Protein AF-A0A929F0G7-F1 (afdb_monomer)

Structure (mmCIF, N/CA/C/O backbone):
data_AF-A0A929F0G7-F1
#
_entry.id   AF-A0A929F0G7-F1
#
loop_
_atom_site.group_PDB
_atom_site.id
_atom_site.type_symbol
_atom_site.label_atom_id
_atom_site.label_alt_id
_atom_site.label_comp_id
_atom_site.label_asym_id
_atom_site.label_entity_id
_atom_site.label_seq_id
_atom_site.pdbx_PDB_ins_code
_atom_site.Cartn_x
_atom_site.Cartn_y
_atom_site.Cartn_z
_atom_site.occupancy
_atom_site.B_iso_or_equiv
_atom_site.auth_seq_id
_atom_site.auth_comp_id
_atom_site.auth_asym_id
_atom_site.auth_atom_id
_atom_site.pdbx_PDB_model_num
ATOM 1 N N . VAL A 1 1 ? 5.358 4.169 -6.184 1.00 77.69 1 VAL A N 1
ATOM 2 C CA . VAL A 1 1 ? 4.530 3.726 -5.031 1.00 77.69 1 VAL A CA 1
ATOM 3 C C . VAL A 1 1 ? 3.609 4.799 -4.452 1.00 77.69 1 VAL A C 1
ATOM 5 O O . VAL A 1 1 ? 2.530 4.440 -4.004 1.00 77.69 1 VAL A O 1
ATOM 8 N N . GLN A 1 2 ? 3.968 6.091 -4.484 1.00 86.69 2 GLN A N 1
ATOM 9 C CA . GLN A 1 2 ? 3.120 7.153 -3.914 1.00 86.69 2 GLN A CA 1
ATOM 10 C C . GLN A 1 2 ? 1.780 7.341 -4.638 1.00 86.69 2 GLN A C 1
ATOM 12 O O . GLN A 1 2 ? 0.796 7.659 -3.987 1.00 86.69 2 GLN A O 1
ATOM 17 N N . PHE A 1 3 ? 1.707 7.091 -5.951 1.00 85.62 3 PHE A N 1
ATOM 18 C CA . PHE A 1 3 ? 0.455 7.240 -6.701 1.00 85.62 3 PHE A CA 1
ATOM 19 C C . PHE A 1 3 ? -0.669 6.313 -6.185 1.00 85.62 3 PHE A C 1
ATOM 21 O O . PHE A 1 3 ? -1.675 6.844 -5.718 1.00 85.62 3 PHE A O 1
ATOM 28 N N . PRO A 1 4 ? -0.518 4.968 -6.131 1.00 81.56 4 PRO A N 1
ATOM 29 C CA . PRO A 1 4 ? -1.566 4.118 -5.555 1.00 81.56 4 PRO A CA 1
ATOM 30 C C . PRO A 1 4 ? -1.832 4.401 -4.073 1.00 81.56 4 PRO A C 1
ATOM 32 O O . PRO A 1 4 ? -2.975 4.351 -3.624 1.00 81.56 4 PRO A O 1
ATOM 35 N N . LEU A 1 5 ? -0.781 4.717 -3.311 1.00 86.56 5 LEU A N 1
ATOM 36 C CA . LEU A 1 5 ? -0.902 5.022 -1.889 1.00 86.56 5 LEU A CA 1
ATOM 37 C C . LEU A 1 5 ? -1.760 6.274 -1.649 1.00 86.56 5 LEU A C 1
ATOM 39 O O . LEU A 1 5 ? -2.689 6.243 -0.847 1.00 86.56 5 LEU A O 1
ATOM 43 N N . GLY A 1 6 ? -1.451 7.367 -2.345 1.00 84.38 6 GLY A N 1
ATOM 44 C CA . GLY A 1 6 ? -2.129 8.647 -2.186 1.00 84.38 6 GLY A CA 1
ATOM 45 C C . GLY A 1 6 ? -3.560 8.618 -2.704 1.00 84.38 6 GLY A C 1
ATOM 46 O O . GLY A 1 6 ? -4.465 9.074 -2.013 1.00 84.38 6 GLY A O 1
ATOM 47 N N . VAL A 1 7 ? -3.775 8.028 -3.882 1.00 85.44 7 VAL A N 1
ATOM 48 C CA . VAL A 1 7 ? -5.101 7.997 -4.513 1.00 85.44 7 VAL A CA 1
ATOM 49 C C . VAL A 1 7 ? -6.077 7.111 -3.741 1.00 85.44 7 VAL A C 1
ATOM 51 O O . VAL A 1 7 ? -7.242 7.474 -3.618 1.00 85.44 7 VAL A O 1
ATOM 54 N N . PHE A 1 8 ? -5.627 5.973 -3.201 1.00 83.62 8 PHE A N 1
ATOM 55 C CA . PHE A 1 8 ? -6.537 4.990 -2.606 1.00 83.62 8 PHE A CA 1
ATOM 56 C C . PHE A 1 8 ? -6.387 4.856 -1.094 1.00 83.62 8 PHE A C 1
ATOM 58 O O . PHE A 1 8 ? -7.366 5.016 -0.373 1.00 83.62 8 PHE A O 1
ATOM 65 N N . ALA A 1 9 ? -5.182 4.586 -0.587 1.00 86.94 9 ALA A N 1
ATOM 66 C CA . ALA A 1 9 ? -5.012 4.309 0.840 1.00 86.94 9 ALA A CA 1
ATOM 67 C C . ALA A 1 9 ? -5.265 5.552 1.704 1.00 86.94 9 ALA A C 1
ATOM 69 O O . ALA A 1 9 ? -5.959 5.469 2.717 1.00 86.94 9 ALA A O 1
ATOM 70 N N . ILE A 1 10 ? -4.746 6.715 1.293 1.00 89.69 10 ILE A N 1
ATOM 71 C CA . ILE A 1 10 ? -5.001 7.974 2.006 1.00 89.69 10 ILE A CA 1
ATOM 72 C C . ILE A 1 10 ? -6.478 8.364 1.880 1.00 89.69 10 ILE A C 1
ATOM 74 O O . ILE A 1 10 ? -7.089 8.680 2.894 1.00 89.69 10 ILE A O 1
ATOM 78 N N . ALA A 1 11 ? -7.069 8.270 0.685 1.00 89.19 11 ALA A N 1
ATOM 79 C CA . ALA A 1 11 ? -8.475 8.615 0.461 1.00 89.19 11 ALA A CA 1
ATOM 80 C C . ALA A 1 11 ? -9.450 7.758 1.287 1.00 89.19 11 ALA A C 1
ATOM 82 O O . ALA A 1 11 ? -10.371 8.291 1.901 1.00 89.19 11 ALA A O 1
ATOM 83 N N . ILE A 1 12 ? -9.241 6.438 1.354 1.00 90.69 12 ILE A N 1
ATOM 84 C CA . ILE A 1 12 ? -1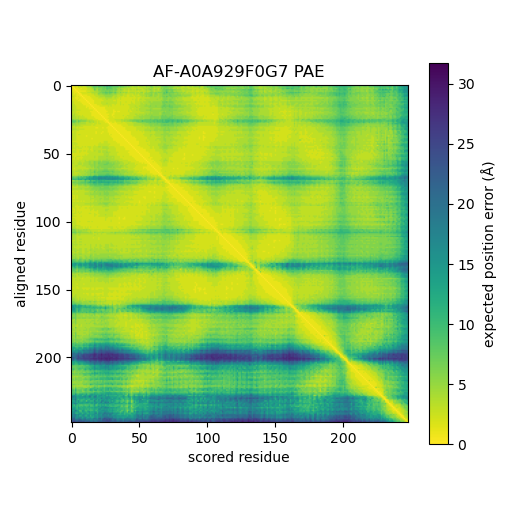0.064 5.551 2.192 1.00 90.69 12 ILE A CA 1
ATOM 85 C C . ILE A 1 12 ? -9.869 5.901 3.670 1.00 90.69 12 ILE A C 1
ATOM 87 O O . ILE A 1 12 ? -10.837 6.039 4.413 1.00 90.69 12 ILE A O 1
ATOM 91 N N . SER A 1 13 ? -8.620 6.089 4.097 1.00 89.81 13 SER A N 1
ATOM 92 C CA . SER A 1 13 ? -8.288 6.418 5.482 1.00 89.81 13 SER A CA 1
ATOM 93 C C . SER A 1 13 ? -8.923 7.728 5.960 1.00 89.81 13 SER A C 1
ATOM 95 O O . SER A 1 13 ? -9.316 7.810 7.124 1.00 89.81 13 SER A O 1
ATOM 97 N N . THR A 1 14 ? -8.998 8.750 5.104 1.00 90.62 14 THR A N 1
ATOM 98 C CA . THR A 1 14 ? -9.627 10.037 5.435 1.00 90.62 14 THR A CA 1
ATOM 99 C C . THR A 1 14 ? -11.148 9.967 5.350 1.00 90.62 14 THR A C 1
ATOM 101 O O . THR A 1 14 ? -11.816 10.543 6.202 1.00 90.62 14 THR A O 1
ATOM 104 N N . ALA A 1 15 ? -11.705 9.225 4.388 1.00 91.44 15 ALA A N 1
ATOM 105 C CA . ALA A 1 15 ? -13.151 9.052 4.244 1.00 91.44 15 ALA A CA 1
ATOM 106 C C . ALA A 1 15 ? -13.784 8.273 5.408 1.00 91.44 15 ALA A C 1
ATOM 108 O O . ALA A 1 15 ? -14.932 8.518 5.763 1.00 91.44 15 ALA A O 1
ATOM 109 N N . VAL A 1 16 ? -13.039 7.340 6.005 1.00 92.81 16 VAL A N 1
ATOM 110 C CA . VAL A 1 16 ? -13.529 6.475 7.088 1.00 92.81 16 VAL A CA 1
ATOM 111 C C . VAL A 1 16 ? -13.346 7.109 8.478 1.00 92.81 16 VAL A C 1
ATOM 113 O O . VAL A 1 16 ? -14.027 6.720 9.427 1.00 92.81 16 VAL A O 1
ATOM 116 N N . LEU A 1 17 ? -12.481 8.122 8.609 1.00 92.38 17 LEU A N 1
ATOM 117 C CA . LEU A 1 17 ? -12.188 8.776 9.889 1.00 92.38 17 LEU A CA 1
ATOM 118 C C . LEU A 1 17 ? -13.441 9.340 10.598 1.00 92.38 17 LEU A C 1
ATOM 120 O O . LEU A 1 17 ? -13.585 9.072 11.789 1.00 92.38 17 LEU A O 1
ATOM 124 N N . PRO A 1 18 ? -14.371 10.063 9.934 1.00 93.56 18 PRO A N 1
ATOM 125 C CA . PRO A 1 18 ? -15.565 10.585 10.603 1.00 93.56 18 PRO A CA 1
ATOM 126 C C . PRO A 1 18 ? -16.459 9.479 11.178 1.00 93.56 18 PRO A C 1
ATOM 128 O O . PRO A 1 18 ? -16.943 9.608 12.301 1.00 93.56 18 PRO A O 1
ATOM 131 N N . SER A 1 19 ? -16.640 8.381 10.436 1.00 93.31 19 SER A N 1
ATOM 132 C CA . SER A 1 19 ? -17.418 7.221 10.885 1.00 93.31 19 SER A CA 1
ATOM 133 C C . SER A 1 19 ? -16.772 6.551 12.094 1.00 93.31 19 SER A C 1
ATOM 135 O O . SER A 1 19 ? -17.442 6.352 13.102 1.00 93.31 19 SER A O 1
ATOM 137 N N . LEU A 1 20 ? -15.459 6.294 12.039 1.00 93.69 20 LEU A N 1
ATOM 138 C CA . LEU A 1 20 ? -14.730 5.701 13.162 1.00 93.69 20 LEU A CA 1
ATOM 139 C C . LEU A 1 20 ? -14.765 6.588 14.410 1.00 93.69 20 LEU A C 1
ATOM 141 O O . LEU A 1 20 ? -14.902 6.071 15.514 1.00 93.69 20 LEU A O 1
ATOM 145 N N . SER A 1 21 ? -14.640 7.909 14.257 1.00 93.94 21 SER A N 1
ATOM 146 C CA . SER A 1 21 ? -14.686 8.850 15.385 1.00 93.94 21 SER A CA 1
ATOM 147 C C . SER A 1 21 ? -16.066 8.894 16.028 1.00 93.94 21 SER A C 1
ATOM 149 O O . SER A 1 21 ? -16.170 8.935 17.251 1.00 93.94 21 SER A O 1
ATOM 151 N N . ARG A 1 22 ? -17.129 8.848 15.217 1.00 94.88 22 ARG A N 1
ATOM 152 C CA . ARG A 1 22 ? -18.503 8.780 15.715 1.00 94.88 22 ARG A CA 1
ATOM 153 C C . ARG A 1 22 ? -18.761 7.477 16.471 1.00 94.88 22 ARG A C 1
ATOM 155 O O . ARG A 1 22 ? -19.222 7.523 17.602 1.00 94.88 22 ARG A O 1
ATOM 162 N N . GLU A 1 23 ? -18.419 6.337 15.876 1.00 93.88 23 GLU A N 1
ATOM 163 C CA . GLU A 1 23 ? -18.602 5.014 16.490 1.00 93.88 23 GLU A CA 1
ATOM 164 C C . GLU A 1 23 ? -17.768 4.865 17.774 1.00 93.88 23 GLU A C 1
ATOM 166 O O . GLU A 1 23 ? -18.236 4.296 18.759 1.00 93.88 23 GLU A O 1
ATOM 171 N N . ALA A 1 24 ? -16.558 5.437 17.801 1.00 93.00 24 ALA A N 1
ATOM 172 C CA . ALA A 1 24 ? -15.727 5.506 19.001 1.00 93.00 24 ALA A CA 1
ATOM 173 C C . ALA A 1 24 ? -16.370 6.356 20.107 1.00 93.00 24 ALA A C 1
ATOM 175 O O . ALA A 1 24 ? -16.352 5.949 21.267 1.00 93.00 24 ALA A O 1
ATOM 176 N N . ALA A 1 25 ? -16.934 7.518 19.760 1.00 93.62 25 ALA A N 1
ATOM 177 C CA . ALA A 1 25 ? -17.595 8.412 20.711 1.00 93.62 25 ALA A CA 1
ATOM 178 C C . ALA A 1 25 ? -18.907 7.826 21.262 1.00 93.62 25 ALA A C 1
ATOM 180 O O . ALA A 1 25 ? -19.226 8.036 22.428 1.00 93.62 25 ALA A O 1
ATOM 181 N N . GLU A 1 26 ? -19.639 7.065 20.445 1.00 94.75 26 GLU A N 1
ATOM 182 C CA . GLU A 1 26 ? -20.849 6.332 20.845 1.00 94.75 26 GLU A CA 1
ATOM 183 C C . GLU A 1 26 ? -20.531 5.074 21.685 1.00 94.75 26 GLU A C 1
ATOM 185 O O . GLU A 1 26 ? -21.436 4.469 22.255 1.00 94.75 26 GLU A O 1
ATOM 190 N N . GLY A 1 27 ? -19.258 4.666 21.779 1.00 90.12 27 GLY A N 1
ATOM 191 C CA . GLY A 1 27 ? -18.843 3.450 22.485 1.00 90.12 27 GLY A CA 1
ATOM 192 C C . GLY A 1 27 ? -19.201 2.147 21.757 1.00 90.12 27 GLY A C 1
ATOM 193 O O . GLY A 1 27 ? -19.047 1.064 22.325 1.00 90.12 27 GLY A O 1
ATOM 194 N N . ASP A 1 28 ? -19.639 2.218 20.495 1.00 93.06 28 ASP A N 1
ATOM 195 C CA . ASP A 1 28 ? -20.015 1.056 19.686 1.00 93.06 28 ASP A CA 1
ATOM 196 C C . ASP A 1 28 ? -18.771 0.391 19.077 1.00 93.06 28 ASP A C 1
ATOM 198 O O . ASP A 1 28 ? -18.431 0.519 17.897 1.00 93.06 28 ASP A O 1
ATOM 202 N N . ILE A 1 29 ? -18.066 -0.354 19.928 1.00 90.19 29 ILE A N 1
ATOM 203 C CA . ILE A 1 29 ? -16.857 -1.095 19.560 1.00 90.19 29 ILE A CA 1
ATOM 204 C C . ILE A 1 29 ? -17.136 -2.139 18.468 1.00 90.19 29 ILE A C 1
ATOM 206 O O . ILE A 1 29 ? -16.234 -2.477 17.696 1.00 90.19 29 ILE A O 1
ATOM 210 N N . TYR A 1 30 ? -18.362 -2.661 18.380 1.00 90.31 30 TYR A N 1
ATOM 211 C CA . TYR A 1 30 ? -18.725 -3.640 17.362 1.00 90.31 30 TYR A CA 1
ATOM 212 C C . TYR A 1 30 ? -18.753 -3.001 15.971 1.00 90.31 30 TYR A C 1
ATOM 214 O O . TYR A 1 30 ? -18.055 -3.480 15.072 1.00 90.31 30 TYR A O 1
ATOM 222 N N . ARG A 1 31 ? -19.474 -1.883 15.806 1.00 91.06 31 ARG A N 1
ATOM 223 C CA . ARG A 1 31 ? -19.485 -1.132 14.541 1.00 91.06 31 ARG A CA 1
ATOM 224 C C . ARG A 1 31 ? -18.104 -0.605 14.181 1.00 91.06 31 ARG A C 1
ATOM 226 O O . ARG A 1 31 ? -17.672 -0.815 13.050 1.00 91.06 31 ARG A O 1
ATOM 233 N N . LEU A 1 32 ? -17.355 -0.088 15.157 1.00 92.38 32 LEU A N 1
ATOM 234 C CA . LEU A 1 32 ? -15.982 0.375 14.943 1.00 92.38 32 LEU A CA 1
ATOM 235 C C . LEU A 1 32 ? -15.092 -0.716 14.333 1.00 92.38 32 LEU A C 1
ATOM 237 O O . LEU A 1 32 ? -14.352 -0.469 13.375 1.00 92.38 32 LEU A O 1
ATOM 241 N N . LYS A 1 33 ? -15.181 -1.952 14.845 1.00 91.31 33 LYS A N 1
ATOM 242 C CA . LYS A 1 33 ? -14.446 -3.100 14.290 1.00 91.31 33 LYS A CA 1
ATOM 243 C C . LYS A 1 33 ? -14.884 -3.428 12.864 1.00 91.31 33 LYS A C 1
ATOM 245 O O . LYS A 1 33 ? -14.020 -3.723 12.037 1.00 91.31 33 LYS A O 1
ATOM 250 N N . GLN A 1 34 ? -16.181 -3.378 12.567 1.00 90.94 34 GLN A N 1
ATOM 251 C CA . GLN A 1 34 ? -16.708 -3.645 11.225 1.00 90.94 34 GLN A CA 1
ATOM 252 C C . GLN A 1 34 ? -16.272 -2.584 10.214 1.00 90.94 34 GLN A C 1
ATOM 254 O O . GLN A 1 34 ? -15.781 -2.931 9.138 1.00 90.94 34 GLN A O 1
ATOM 259 N N . THR A 1 35 ? -16.384 -1.307 10.574 1.00 92.12 35 THR A N 1
ATOM 260 C CA . THR A 1 35 ? -15.966 -0.167 9.752 1.00 92.12 35 THR A CA 1
ATOM 261 C C . THR A 1 35 ? -14.467 -0.229 9.461 1.00 92.12 35 THR A C 1
ATOM 263 O O . THR A 1 35 ? -14.051 -0.124 8.303 1.00 92.12 35 THR A O 1
ATOM 266 N N . LEU A 1 36 ? -13.646 -0.513 10.477 1.00 92.88 36 LEU A N 1
ATOM 267 C CA . LEU A 1 36 ? -12.205 -0.707 10.312 1.00 92.88 36 LEU A CA 1
ATOM 268 C C . LEU A 1 36 ? -11.877 -1.906 9.409 1.00 92.88 36 LEU A C 1
ATOM 270 O O . LEU A 1 36 ? -11.054 -1.802 8.499 1.00 92.88 36 LEU A O 1
ATOM 274 N N . SER A 1 37 ? -12.529 -3.046 9.648 1.00 91.62 37 SER A N 1
ATOM 275 C CA . SER A 1 37 ? -12.380 -4.270 8.855 1.00 91.62 37 SER A CA 1
ATOM 276 C C . SER A 1 37 ? -12.729 -4.009 7.386 1.00 91.62 37 SER A C 1
ATOM 278 O O . SER A 1 37 ? -11.957 -4.359 6.496 1.00 91.62 37 SER A O 1
ATOM 280 N N . HIS A 1 38 ? -13.834 -3.311 7.114 1.00 90.44 38 HIS A N 1
ATOM 281 C CA . HIS A 1 38 ? -14.247 -2.930 5.765 1.00 90.44 38 HIS A CA 1
ATOM 282 C C . HIS A 1 38 ? -13.236 -1.995 5.085 1.00 90.44 38 HIS A C 1
ATOM 284 O O . HIS A 1 38 ? -12.839 -2.245 3.945 1.00 90.44 38 HIS A O 1
ATOM 290 N N . ALA A 1 39 ? -12.749 -0.971 5.792 1.00 91.88 39 ALA A N 1
ATOM 291 C CA . ALA A 1 39 ? -11.733 -0.056 5.275 1.00 91.88 39 ALA A CA 1
ATOM 292 C C . ALA A 1 39 ? -10.424 -0.776 4.918 1.00 91.88 39 ALA A C 1
ATOM 294 O O . ALA A 1 39 ? -9.844 -0.529 3.856 1.00 91.88 39 ALA A O 1
ATOM 295 N N . LEU A 1 40 ? -9.977 -1.706 5.770 1.00 91.81 40 LEU A N 1
ATOM 296 C CA . LEU A 1 40 ? -8.789 -2.523 5.517 1.00 91.81 40 LEU A CA 1
ATOM 297 C C . LEU A 1 40 ? -8.973 -3.423 4.299 1.00 91.81 40 LEU A C 1
ATOM 299 O O . LEU A 1 40 ? -8.083 -3.478 3.452 1.00 91.81 40 LEU A O 1
ATOM 303 N N . ARG A 1 41 ? -10.123 -4.093 4.174 1.00 90.69 41 ARG A N 1
ATOM 304 C CA . ARG A 1 41 ? -10.407 -4.964 3.027 1.00 90.69 41 ARG A CA 1
ATOM 305 C C . ARG A 1 41 ? -10.416 -4.187 1.719 1.00 90.69 41 ARG A C 1
ATOM 307 O O . ARG A 1 41 ? -9.719 -4.593 0.798 1.00 90.69 41 ARG A O 1
ATOM 314 N N . LEU A 1 42 ? -11.099 -3.042 1.657 1.00 89.50 42 LEU A N 1
ATOM 315 C CA . LEU A 1 42 ? -11.086 -2.175 0.473 1.00 89.50 42 LEU A CA 1
ATOM 316 C C . LEU A 1 42 ? -9.675 -1.682 0.133 1.00 89.50 42 LEU A C 1
ATOM 318 O O . LEU A 1 42 ? -9.254 -1.723 -1.022 1.00 89.50 42 LEU A O 1
ATOM 322 N N . THR A 1 43 ? -8.920 -1.257 1.147 1.00 91.06 43 THR A N 1
ATOM 323 C CA . THR A 1 43 ? -7.546 -0.779 0.959 1.00 91.06 43 THR A CA 1
ATOM 324 C C . THR A 1 43 ? -6.653 -1.884 0.396 1.00 91.06 43 THR A C 1
ATOM 326 O O . THR A 1 43 ? -5.928 -1.658 -0.572 1.00 91.06 43 THR A O 1
ATOM 329 N N . MET A 1 44 ? -6.716 -3.095 0.953 1.00 89.88 44 MET A N 1
ATOM 330 C CA . MET A 1 44 ? -5.927 -4.244 0.494 1.00 89.88 44 MET A CA 1
ATOM 331 C C . MET A 1 44 ? -6.367 -4.728 -0.889 1.00 89.88 44 MET A C 1
ATOM 333 O O . MET A 1 44 ? -5.520 -5.029 -1.728 1.00 89.88 44 MET A O 1
ATOM 337 N N . PHE A 1 45 ? -7.673 -4.723 -1.153 1.00 87.38 45 PHE A N 1
ATOM 338 C CA . PHE A 1 45 ? -8.251 -5.090 -2.442 1.00 87.38 45 PHE A CA 1
ATOM 339 C C . PHE A 1 45 ? -7.708 -4.222 -3.584 1.00 87.38 45 PHE A C 1
ATOM 341 O O . PHE A 1 45 ? -7.492 -4.710 -4.683 1.00 87.38 45 PHE A O 1
ATOM 348 N N . ILE A 1 46 ? -7.407 -2.947 -3.332 1.00 87.56 46 ILE A N 1
ATOM 349 C CA . ILE A 1 46 ? -6.841 -2.060 -4.359 1.00 87.56 46 ILE A CA 1
ATOM 350 C C . ILE A 1 46 ? -5.306 -2.083 -4.353 1.00 87.56 46 ILE A C 1
ATOM 352 O O . ILE A 1 46 ? -4.661 -2.047 -5.402 1.00 87.56 46 ILE A O 1
ATOM 356 N N . THR A 1 47 ? -4.687 -2.137 -3.175 1.00 89.62 47 THR A N 1
ATOM 357 C CA . THR A 1 47 ? -3.230 -1.973 -3.048 1.00 89.62 47 THR A CA 1
ATOM 358 C C . THR A 1 47 ? -2.442 -3.223 -3.418 1.00 89.62 47 THR A C 1
ATOM 360 O O . THR A 1 47 ? -1.371 -3.097 -4.007 1.00 89.62 47 THR A O 1
ATOM 363 N N . ILE A 1 48 ? -2.965 -4.422 -3.152 1.00 90.81 48 ILE A N 1
ATOM 364 C CA . ILE A 1 48 ? -2.310 -5.685 -3.519 1.00 90.81 48 ILE A CA 1
ATOM 365 C C . ILE A 1 48 ? -2.176 -5.848 -5.048 1.00 90.81 48 ILE A C 1
ATOM 367 O O . ILE A 1 48 ? -1.052 -6.080 -5.503 1.00 90.81 48 ILE A O 1
ATOM 371 N N . PRO A 1 49 ? -3.224 -5.675 -5.880 1.00 88.56 49 PRO A N 1
ATOM 372 C CA . PRO A 1 49 ? -3.052 -5.748 -7.332 1.00 88.56 49 PRO A CA 1
ATOM 373 C C . PRO A 1 49 ? -2.187 -4.605 -7.860 1.00 88.56 49 PRO A C 1
ATOM 375 O O . PRO A 1 49 ? -1.352 -4.832 -8.733 1.00 88.56 49 PRO A O 1
ATOM 378 N N . ALA A 1 50 ? -2.297 -3.395 -7.298 1.00 89.69 50 ALA A N 1
ATOM 379 C CA . ALA A 1 50 ? -1.421 -2.287 -7.672 1.00 89.69 50 ALA A CA 1
ATOM 380 C C . ALA A 1 50 ? 0.058 -2.596 -7.381 1.00 89.69 50 ALA A C 1
ATOM 382 O O . ALA A 1 50 ? 0.920 -2.292 -8.203 1.00 89.69 50 ALA A O 1
ATOM 383 N N . MET A 1 51 ? 0.361 -3.237 -6.247 1.00 92.12 51 MET A N 1
ATOM 384 C CA . MET A 1 51 ? 1.699 -3.727 -5.917 1.00 92.12 51 MET A CA 1
ATOM 385 C C . MET A 1 51 ? 2.197 -4.719 -6.968 1.00 92.12 51 MET A C 1
ATOM 387 O O . MET A 1 51 ? 3.292 -4.536 -7.495 1.00 92.12 51 MET A O 1
ATOM 391 N N . VAL A 1 52 ? 1.406 -5.746 -7.296 1.00 90.88 52 VAL A N 1
ATOM 392 C CA . VAL A 1 52 ? 1.812 -6.759 -8.283 1.00 90.88 52 VAL A CA 1
ATOM 393 C C . VAL A 1 52 ? 2.009 -6.129 -9.662 1.00 90.88 52 VAL A C 1
ATOM 395 O O . VAL A 1 52 ? 3.032 -6.365 -10.299 1.00 90.88 52 VAL A O 1
ATOM 398 N N . GLY A 1 53 ? 1.093 -5.260 -10.094 1.00 88.50 53 GLY A N 1
ATOM 399 C CA . GLY A 1 53 ? 1.213 -4.524 -11.351 1.00 88.50 53 GLY A CA 1
ATOM 400 C C . GLY A 1 53 ? 2.479 -3.668 -11.408 1.00 88.50 53 GLY A C 1
ATOM 401 O O . GLY A 1 53 ? 3.201 -3.714 -12.400 1.00 88.50 53 GLY A O 1
ATOM 402 N N . LEU A 1 54 ? 2.807 -2.948 -10.328 1.00 90.19 54 LEU A N 1
ATOM 403 C CA . LEU A 1 54 ? 4.042 -2.163 -10.234 1.00 90.19 54 LEU A CA 1
ATOM 404 C C . LEU A 1 54 ? 5.302 -3.030 -10.263 1.00 90.19 54 LEU A C 1
ATOM 406 O O . LEU A 1 54 ? 6.297 -2.608 -10.844 1.00 90.19 54 LEU A O 1
ATOM 410 N N . ILE A 1 55 ? 5.277 -4.220 -9.657 1.00 91.31 55 ILE A N 1
ATOM 411 C CA . ILE A 1 55 ? 6.411 -5.154 -9.674 1.00 91.31 55 ILE A CA 1
ATOM 412 C C . ILE A 1 55 ? 6.622 -5.702 -11.087 1.00 91.31 55 ILE A C 1
ATOM 414 O O . ILE A 1 55 ? 7.743 -5.660 -11.596 1.00 91.31 55 ILE A O 1
ATOM 418 N N . VAL A 1 56 ? 5.557 -6.179 -11.735 1.00 88.44 56 VAL A N 1
ATOM 419 C CA . VAL A 1 56 ? 5.630 -6.784 -13.073 1.00 88.44 56 VAL A CA 1
ATOM 420 C C . VAL A 1 56 ? 5.996 -5.738 -14.129 1.00 88.44 56 VAL A C 1
ATOM 422 O O . VAL A 1 56 ? 6.850 -5.984 -14.977 1.00 88.44 56 VAL A O 1
ATOM 425 N N . LEU A 1 57 ? 5.417 -4.538 -14.046 1.00 85.62 57 LEU A N 1
ATOM 426 C CA . LEU A 1 57 ? 5.612 -3.459 -15.019 1.00 85.62 57 LEU A CA 1
ATOM 427 C C . LEU A 1 57 ? 6.695 -2.454 -14.606 1.00 85.62 57 LEU A C 1
ATOM 429 O O . LEU A 1 57 ? 6.786 -1.372 -15.185 1.00 85.62 57 LEU A O 1
ATOM 433 N N . ARG A 1 58 ? 7.548 -2.789 -13.632 1.00 89.75 58 ARG A N 1
ATOM 434 C CA . ARG A 1 58 ? 8.550 -1.859 -13.082 1.00 89.75 58 ARG A CA 1
ATOM 435 C C . ARG A 1 58 ? 9.446 -1.225 -14.148 1.00 89.75 58 ARG A C 1
ATOM 437 O O . ARG A 1 58 ? 9.632 -0.017 -14.145 1.00 89.75 58 ARG A O 1
ATOM 444 N N . GLN A 1 59 ? 9.989 -2.025 -15.064 1.00 86.44 59 GLN A N 1
ATOM 445 C CA . GLN A 1 59 ? 10.869 -1.546 -16.131 1.00 86.44 59 GLN A CA 1
ATOM 446 C C . GLN A 1 59 ? 10.124 -0.678 -17.151 1.00 86.44 59 GLN A C 1
ATOM 448 O O . GLN A 1 59 ? 10.532 0.469 -17.316 1.00 86.44 59 GLN A O 1
ATOM 453 N N . PRO A 1 60 ? 9.021 -1.134 -17.782 1.00 83.81 60 PRO A N 1
ATOM 454 C CA . PRO A 1 60 ? 8.333 -0.320 -18.781 1.00 83.81 60 PRO A CA 1
ATOM 455 C C . PRO A 1 60 ? 7.765 0.981 -18.200 1.00 83.81 60 PRO A C 1
ATOM 457 O O . PRO A 1 60 ? 7.804 2.005 -18.877 1.00 83.81 60 PRO A O 1
ATOM 460 N N . ILE A 1 61 ? 7.311 0.984 -16.940 1.00 87.00 61 ILE A N 1
ATOM 461 C CA . ILE A 1 61 ? 6.868 2.209 -16.259 1.00 87.00 61 ILE A CA 1
ATOM 462 C C . ILE A 1 61 ? 8.027 3.205 -16.122 1.00 87.00 61 ILE A C 1
ATOM 464 O O . ILE A 1 61 ? 7.870 4.374 -16.470 1.00 87.00 61 ILE A O 1
ATOM 468 N N . ILE A 1 62 ? 9.194 2.764 -15.641 1.00 90.19 62 ILE A N 1
ATOM 469 C CA . ILE A 1 62 ? 10.351 3.655 -15.475 1.00 90.19 62 ILE A CA 1
ATOM 470 C C . ILE A 1 62 ? 10.893 4.118 -16.831 1.00 90.19 62 ILE A C 1
ATOM 472 O O . ILE A 1 62 ? 11.179 5.303 -16.982 1.00 90.19 62 ILE A O 1
ATOM 476 N N . THR A 1 63 ? 10.969 3.234 -17.828 1.00 85.94 63 THR A N 1
ATOM 477 C CA . THR A 1 63 ? 11.371 3.593 -19.195 1.00 85.94 63 THR A CA 1
ATOM 478 C C . THR A 1 63 ? 10.474 4.690 -19.759 1.00 85.94 63 THR A C 1
ATOM 480 O O . THR A 1 63 ? 10.955 5.717 -20.227 1.00 85.94 63 THR A O 1
ATOM 483 N N . LEU A 1 64 ? 9.159 4.512 -19.665 1.00 85.06 64 LEU A N 1
ATOM 484 C CA . LEU A 1 64 ? 8.191 5.458 -20.206 1.00 85.06 64 LEU A CA 1
ATOM 485 C C . LEU A 1 64 ? 8.267 6.837 -19.542 1.00 85.06 64 LEU A C 1
ATOM 487 O O . LEU A 1 64 ? 8.184 7.868 -20.224 1.00 85.06 64 LEU A O 1
ATOM 491 N N . LEU A 1 65 ? 8.382 6.845 -18.212 1.00 87.00 65 LEU A N 1
ATOM 492 C CA . LEU A 1 65 ? 8.349 8.066 -17.414 1.00 87.00 65 LEU A CA 1
ATOM 493 C C . LEU A 1 65 ? 9.682 8.815 -17.443 1.00 87.00 65 LEU A C 1
ATOM 495 O O . LEU A 1 65 ? 9.675 10.039 -17.533 1.00 87.00 65 LEU A O 1
ATOM 499 N N . PHE A 1 66 ? 10.806 8.096 -17.383 1.00 88.31 66 PHE A N 1
ATOM 500 C CA . PHE A 1 66 ? 12.105 8.696 -17.083 1.00 88.31 66 PHE A CA 1
ATOM 501 C C . PHE A 1 66 ? 13.169 8.505 -18.162 1.00 88.31 66 PHE A C 1
ATOM 503 O O . PHE A 1 66 ? 14.039 9.361 -18.252 1.00 88.31 66 PHE A O 1
ATOM 510 N N . GLN A 1 67 ? 13.126 7.454 -18.992 1.00 85.12 67 GLN A N 1
ATOM 511 C CA . GLN A 1 67 ? 14.203 7.148 -19.949 1.00 85.12 67 GLN A CA 1
ATOM 512 C C . GLN A 1 67 ? 14.186 8.080 -21.170 1.00 85.12 67 GLN A C 1
ATOM 514 O O . GLN A 1 67 ? 13.726 7.725 -22.256 1.00 85.12 67 GLN A O 1
ATOM 519 N N . ARG A 1 68 ? 14.667 9.311 -20.968 1.00 84.88 68 ARG A N 1
ATOM 520 C CA . ARG A 1 68 ? 14.803 10.378 -21.969 1.00 84.88 68 ARG A CA 1
ATOM 521 C C . 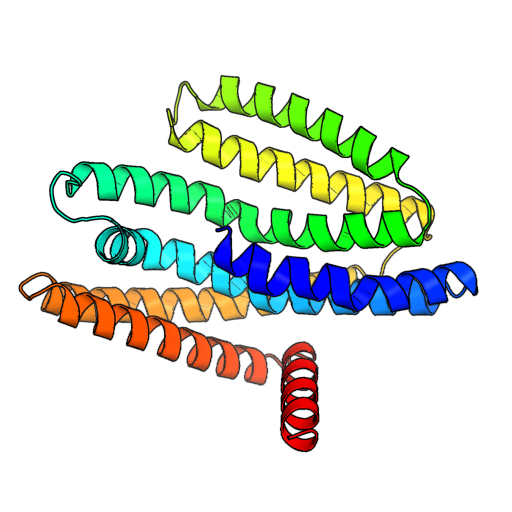ARG A 1 68 ? 16.075 11.184 -21.695 1.00 84.88 68 ARG A C 1
ATOM 523 O O . ARG A 1 68 ? 16.448 11.383 -20.539 1.00 84.88 68 ARG A O 1
ATOM 530 N N . GLY A 1 69 ? 16.717 11.688 -22.750 1.00 84.75 69 GLY A N 1
ATOM 531 C CA . GLY A 1 69 ? 17.920 12.520 -22.634 1.00 84.75 69 GLY A CA 1
ATOM 532 C C . GLY A 1 69 ? 19.055 11.800 -21.897 1.00 84.75 69 GLY A C 1
ATOM 533 O O . GLY A 1 69 ? 19.486 10.733 -22.321 1.00 84.75 69 GLY A O 1
ATOM 534 N N . ALA A 1 70 ? 19.513 12.371 -20.779 1.00 87.19 70 ALA A N 1
ATOM 535 C CA . ALA A 1 70 ? 20.605 11.827 -19.964 1.00 87.19 70 ALA A CA 1
ATOM 536 C C . ALA A 1 70 ? 20.234 10.569 -19.150 1.00 87.19 70 ALA A C 1
ATOM 538 O O . ALA A 1 70 ? 21.105 9.944 -18.546 1.00 87.19 70 ALA A O 1
ATOM 539 N N . PHE A 1 71 ? 18.954 10.188 -19.102 1.00 89.69 71 PHE A N 1
ATOM 540 C CA . PHE A 1 71 ? 18.514 9.010 -18.363 1.00 89.69 71 PHE A CA 1
ATOM 541 C C . PHE A 1 71 ? 18.698 7.748 -19.212 1.00 89.69 71 PHE A C 1
ATOM 543 O O . PHE A 1 71 ? 17.923 7.462 -20.128 1.00 89.69 71 PHE A O 1
ATOM 550 N N . THR A 1 72 ? 19.750 6.994 -18.909 1.00 89.56 72 THR A N 1
ATOM 551 C CA . THR A 1 72 ? 20.167 5.828 -19.688 1.00 89.56 72 THR A CA 1
ATOM 552 C C . THR A 1 72 ? 19.344 4.574 -19.363 1.00 89.56 72 THR A C 1
ATOM 554 O O . THR A 1 72 ? 18.560 4.501 -18.409 1.00 89.56 72 THR A O 1
ATOM 557 N N . SER A 1 73 ? 19.528 3.523 -20.162 1.00 86.69 73 SER A N 1
ATOM 558 C CA . SER A 1 73 ? 18.982 2.194 -19.858 1.00 86.69 73 SER A CA 1
ATOM 559 C C . SER A 1 73 ? 19.530 1.642 -18.535 1.00 86.69 73 SER A C 1
ATOM 561 O O . SER A 1 73 ? 18.799 1.003 -17.780 1.00 86.69 73 SER A O 1
ATOM 563 N N . PHE A 1 74 ? 20.786 1.946 -18.200 1.00 89.12 74 PHE A N 1
ATOM 564 C CA . PHE A 1 74 ? 21.391 1.540 -16.934 1.00 89.12 74 PHE A CA 1
ATOM 565 C C . PHE A 1 74 ? 20.683 2.177 -15.730 1.00 89.12 74 PHE A C 1
ATOM 567 O O . PHE A 1 74 ? 20.284 1.463 -14.808 1.00 89.12 74 PHE A O 1
ATOM 574 N N . THR A 1 75 ? 20.443 3.496 -15.752 1.00 89.81 75 THR A N 1
ATOM 575 C CA . THR A 1 75 ? 19.710 4.174 -14.665 1.00 89.81 75 THR A CA 1
ATOM 576 C C . THR A 1 75 ? 18.281 3.652 -14.551 1.00 89.81 75 THR A C 1
ATOM 578 O O . THR A 1 75 ? 17.785 3.453 -13.446 1.00 89.81 75 THR A O 1
ATOM 581 N N . THR A 1 76 ? 17.652 3.315 -15.679 1.00 90.06 76 THR A N 1
ATOM 582 C CA . THR A 1 76 ? 16.329 2.674 -15.720 1.00 90.06 76 THR A CA 1
ATOM 583 C C . THR A 1 76 ? 16.308 1.355 -14.955 1.00 90.06 76 THR A C 1
ATOM 585 O O . THR A 1 76 ? 15.419 1.144 -14.130 1.00 90.06 76 THR A O 1
ATOM 588 N N . ILE A 1 77 ? 17.289 0.477 -15.174 1.00 90.19 77 ILE A N 1
ATOM 589 C CA . ILE A 1 77 ? 17.365 -0.817 -14.481 1.00 90.19 77 ILE A CA 1
ATOM 590 C C . ILE A 1 77 ? 17.550 -0.611 -12.971 1.00 90.19 77 ILE A C 1
ATOM 592 O O . ILE A 1 77 ? 16.841 -1.242 -12.182 1.00 90.19 77 ILE A O 1
ATOM 596 N N . MET A 1 78 ? 18.438 0.306 -12.571 1.00 90.62 78 MET A N 1
ATOM 597 C CA . MET A 1 78 ? 18.691 0.630 -11.161 1.00 90.62 78 MET A CA 1
ATOM 598 C C . MET A 1 78 ? 17.434 1.188 -10.471 1.00 90.62 78 MET A C 1
ATOM 600 O O . MET A 1 78 ? 17.019 0.710 -9.412 1.00 90.62 78 MET A O 1
ATOM 604 N N . THR A 1 79 ? 16.738 2.141 -11.098 1.00 91.56 79 THR A N 1
ATOM 605 C CA . THR A 1 79 ? 15.491 2.703 -10.555 1.00 91.56 79 THR A CA 1
ATOM 606 C C . THR A 1 79 ? 14.358 1.675 -10.534 1.00 91.56 79 THR A C 1
ATOM 608 O O . THR A 1 79 ? 13.599 1.613 -9.566 1.00 91.56 79 THR A O 1
ATOM 611 N N . ALA A 1 80 ? 14.253 0.814 -11.549 1.00 90.56 80 ALA A N 1
ATOM 612 C CA . ALA A 1 80 ? 13.282 -0.277 -11.565 1.00 90.56 80 ALA A CA 1
ATOM 613 C C . ALA A 1 80 ? 13.550 -1.304 -10.452 1.00 90.56 80 ALA A C 1
ATOM 615 O O . ALA A 1 80 ? 12.617 -1.937 -9.952 1.00 90.56 80 ALA A O 1
ATOM 616 N N . GLN A 1 81 ? 14.805 -1.493 -10.039 1.00 90.75 81 GLN A N 1
ATOM 617 C CA . GLN A 1 81 ? 15.146 -2.328 -8.888 1.00 90.75 81 GLN A CA 1
ATOM 618 C C . GLN A 1 81 ? 14.703 -1.681 -7.571 1.00 90.75 81 GLN A C 1
ATOM 620 O O . GLN A 1 81 ? 14.057 -2.342 -6.760 1.00 90.75 81 GLN A O 1
ATOM 625 N N . ALA A 1 82 ? 14.941 -0.381 -7.389 1.00 91.00 82 ALA A N 1
ATOM 626 C CA . ALA A 1 82 ? 14.423 0.349 -6.232 1.00 91.00 82 ALA A CA 1
ATOM 627 C C . ALA A 1 82 ? 12.882 0.315 -6.167 1.00 91.00 82 ALA A C 1
ATOM 629 O O . ALA A 1 82 ? 12.304 0.099 -5.099 1.00 91.00 82 ALA A O 1
ATOM 630 N N . LEU A 1 83 ? 12.204 0.463 -7.313 1.00 91.62 83 LEU A N 1
ATOM 631 C CA . LEU A 1 83 ? 10.744 0.389 -7.396 1.00 91.62 83 LEU A CA 1
ATOM 632 C C . LEU A 1 83 ? 10.207 -0.975 -6.949 1.00 91.62 83 LEU A C 1
ATOM 634 O O . LEU A 1 83 ? 9.175 -1.014 -6.280 1.00 91.62 83 LEU A O 1
ATOM 638 N N . LEU A 1 84 ? 10.894 -2.074 -7.275 1.00 92.94 84 LEU A N 1
ATOM 639 C CA . LEU A 1 84 ? 10.522 -3.413 -6.810 1.00 92.94 84 LEU A CA 1
ATOM 640 C C . LEU A 1 84 ? 10.504 -3.456 -5.281 1.00 92.94 84 LEU A C 1
ATOM 642 O O . LEU A 1 84 ? 9.482 -3.805 -4.693 1.00 92.94 84 LEU A O 1
ATOM 646 N N . TYR A 1 85 ? 11.592 -3.033 -4.640 1.00 92.12 85 TYR A N 1
ATOM 647 C CA . TYR A 1 85 ? 11.720 -3.089 -3.185 1.00 92.12 85 TYR A CA 1
ATOM 648 C C . TYR A 1 85 ? 10.712 -2.198 -2.456 1.00 92.12 85 TYR A C 1
ATOM 650 O O . TYR A 1 85 ? 10.130 -2.627 -1.458 1.00 92.12 85 TYR A O 1
ATOM 658 N N . TYR A 1 86 ? 10.423 -1.004 -2.982 1.00 90.94 86 TYR A N 1
ATOM 659 C CA . TYR A 1 86 ? 9.350 -0.164 -2.444 1.00 90.94 86 TYR A CA 1
ATOM 660 C C . TYR A 1 86 ? 7.960 -0.769 -2.654 1.00 90.94 86 TYR A C 1
ATOM 662 O O . TYR A 1 86 ? 7.088 -0.622 -1.799 1.00 90.94 86 TYR A O 1
ATOM 670 N N . SER A 1 87 ? 7.725 -1.426 -3.793 1.00 91.94 87 SER A N 1
ATOM 671 C CA . SER A 1 87 ? 6.410 -1.993 -4.110 1.00 91.94 87 SER A CA 1
ATOM 672 C C . SER A 1 87 ? 6.050 -3.131 -3.161 1.00 91.94 87 SER A C 1
ATOM 674 O O . SER A 1 87 ? 4.901 -3.207 -2.743 1.00 91.94 87 SER A O 1
ATOM 676 N N . VAL A 1 88 ? 7.023 -3.936 -2.721 1.00 91.56 88 VAL A N 1
ATOM 677 C CA . VAL A 1 88 ? 6.810 -4.987 -1.706 1.00 91.56 88 VAL A CA 1
ATOM 678 C C . VAL A 1 88 ? 6.251 -4.425 -0.390 1.00 91.56 88 VAL A C 1
ATOM 680 O O . VAL A 1 88 ? 5.461 -5.092 0.271 1.00 91.56 88 VAL A O 1
ATOM 683 N N . GLY A 1 89 ? 6.601 -3.190 -0.017 1.00 90.88 89 GLY A N 1
ATOM 684 C CA . GLY A 1 89 ? 6.073 -2.520 1.178 1.00 90.88 89 GLY A CA 1
ATOM 685 C C . GLY A 1 89 ? 4.717 -1.837 0.986 1.00 90.88 89 GLY A C 1
ATOM 686 O O . GLY A 1 89 ? 4.158 -1.317 1.948 1.00 90.88 89 GLY A O 1
ATOM 687 N N . LEU A 1 90 ? 4.164 -1.810 -0.233 1.00 91.81 90 LEU A N 1
ATOM 688 C CA . LEU A 1 90 ? 2.995 -0.989 -0.568 1.00 91.81 90 LEU A CA 1
ATOM 689 C C . LEU A 1 90 ? 1.754 -1.359 0.248 1.00 91.81 90 LEU A C 1
ATOM 691 O O . LEU A 1 90 ? 1.086 -0.467 0.771 1.00 91.81 90 LEU A O 1
ATOM 695 N N . TRP A 1 91 ? 1.484 -2.654 0.414 1.00 92.38 91 TRP A N 1
ATOM 696 C CA . TRP A 1 91 ? 0.389 -3.134 1.260 1.00 92.38 91 TRP A CA 1
ATOM 697 C C . TRP A 1 91 ? 0.573 -2.688 2.721 1.00 92.38 91 TRP A C 1
ATOM 699 O O . TRP A 1 91 ? -0.389 -2.264 3.361 1.00 92.38 91 TRP A O 1
ATOM 709 N N . ALA A 1 92 ? 1.811 -2.697 3.230 1.00 93.06 92 ALA A N 1
ATOM 710 C CA . ALA A 1 92 ? 2.116 -2.290 4.595 1.00 93.06 92 ALA A CA 1
ATOM 711 C C . ALA A 1 92 ? 1.904 -0.783 4.790 1.00 93.06 92 ALA A C 1
ATOM 713 O O . ALA A 1 92 ? 1.199 -0.374 5.711 1.00 93.06 92 ALA A O 1
ATOM 714 N N . PHE A 1 93 ? 2.427 0.047 3.880 1.00 92.94 93 PHE A N 1
ATOM 715 C CA . PHE A 1 93 ? 2.206 1.496 3.910 1.00 92.94 93 PHE A CA 1
ATOM 716 C C . PHE A 1 93 ? 0.716 1.852 3.832 1.00 92.94 93 PHE A C 1
ATOM 718 O O . PHE A 1 93 ? 0.259 2.784 4.497 1.00 92.94 93 PHE A O 1
ATOM 725 N N . ALA A 1 94 ? -0.048 1.114 3.026 1.00 93.12 94 ALA A N 1
ATOM 726 C CA . ALA A 1 94 ? -1.478 1.324 2.886 1.00 93.12 94 ALA A CA 1
ATOM 727 C C . ALA A 1 94 ? -2.240 0.941 4.164 1.00 93.12 94 ALA A C 1
ATOM 729 O O . ALA A 1 94 ?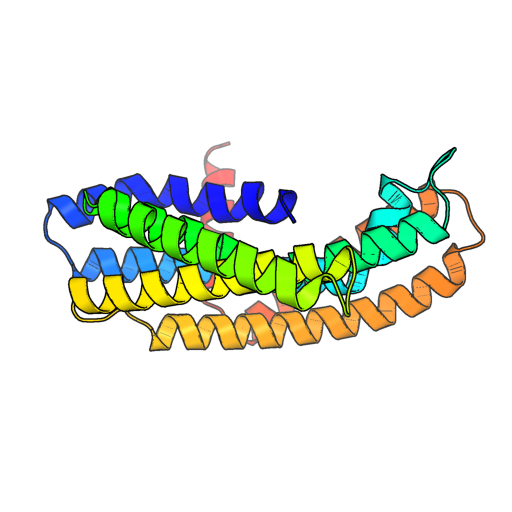 -3.042 1.731 4.661 1.00 93.12 94 ALA A O 1
ATOM 730 N N . GLY A 1 95 ? -1.933 -0.225 4.740 1.00 92.81 95 GLY A N 1
ATOM 731 C CA . GLY A 1 95 ? -2.487 -0.655 6.023 1.00 92.81 95 GLY A CA 1
ATOM 732 C C . GLY A 1 95 ? -2.174 0.333 7.146 1.00 92.81 95 GLY A C 1
ATOM 733 O O . GLY A 1 95 ? -3.069 0.694 7.908 1.00 92.81 95 GLY A O 1
ATOM 734 N N . LEU A 1 96 ? -0.939 0.844 7.206 1.00 94.12 96 LEU A N 1
ATOM 735 C CA . LEU A 1 96 ? -0.517 1.822 8.211 1.00 94.12 96 LEU A CA 1
ATOM 736 C C . LEU A 1 96 ? -1.427 3.047 8.251 1.00 94.12 96 LEU A C 1
ATOM 738 O O . LEU A 1 96 ? -1.812 3.471 9.336 1.00 94.12 96 LEU A O 1
ATOM 742 N N . ARG A 1 97 ? -1.808 3.598 7.092 1.00 93.12 97 ARG A N 1
ATOM 743 C CA . ARG A 1 97 ? -2.700 4.768 7.032 1.00 93.12 97 ARG A CA 1
ATOM 744 C C . ARG A 1 97 ? -4.037 4.489 7.714 1.00 93.12 97 ARG A C 1
ATOM 746 O O . ARG A 1 97 ? -4.453 5.270 8.566 1.00 93.12 97 ARG A O 1
ATOM 753 N N . VAL A 1 98 ? -4.638 3.339 7.415 1.00 93.62 98 VAL A N 1
ATOM 754 C CA . VAL A 1 98 ? -5.920 2.924 7.996 1.00 93.62 98 VAL A CA 1
ATOM 755 C C . VAL A 1 98 ? -5.809 2.724 9.512 1.00 93.62 98 VAL A C 1
ATOM 757 O O . VAL A 1 98 ? -6.639 3.241 10.258 1.00 93.62 98 VAL A O 1
ATOM 760 N N . PHE A 1 99 ? -4.762 2.043 9.992 1.00 93.81 99 PHE A N 1
ATOM 761 C CA . PHE A 1 99 ? -4.561 1.839 11.431 1.00 93.81 99 PHE A CA 1
ATOM 762 C C . PHE A 1 99 ? -4.279 3.144 12.179 1.00 93.81 99 PHE A C 1
ATOM 764 O O . PHE A 1 99 ? -4.829 3.354 13.256 1.00 93.81 99 PHE A O 1
ATOM 771 N N . VAL A 1 100 ? -3.468 4.044 11.618 1.00 93.94 100 VAL A N 1
ATOM 772 C CA . VAL A 1 100 ? -3.198 5.355 12.228 1.00 93.94 100 VAL A CA 1
ATOM 773 C C . VAL A 1 100 ? -4.489 6.167 12.363 1.00 93.94 100 VAL A C 1
ATOM 775 O O . VAL A 1 100 ? -4.735 6.730 13.427 1.00 93.94 100 VAL A O 1
ATOM 778 N N . SER A 1 101 ? -5.345 6.164 11.337 1.00 92.06 101 SER A N 1
ATOM 779 C CA . SER A 1 101 ? -6.664 6.812 11.384 1.00 92.06 101 SER A CA 1
ATOM 780 C C . SER A 1 101 ? -7.558 6.242 12.493 1.00 92.06 101 SER A C 1
ATOM 782 O O . SER A 1 101 ? -8.170 7.002 13.237 1.00 92.06 101 SER A O 1
ATOM 784 N N . ALA A 1 102 ? -7.546 4.919 12.692 1.00 93.38 102 ALA A N 1
ATOM 785 C CA . ALA A 1 102 ? -8.278 4.271 13.784 1.00 93.38 102 ALA A CA 1
ATOM 786 C C . ALA A 1 102 ? -7.744 4.628 15.184 1.00 93.38 102 ALA A C 1
ATOM 788 O O . ALA A 1 102 ? -8.507 4.769 16.134 1.00 93.38 102 ALA A O 1
ATOM 789 N N . PHE A 1 103 ? -6.431 4.798 15.347 1.00 93.69 103 PHE A N 1
ATOM 790 C CA . PHE A 1 103 ? -5.877 5.285 16.614 1.00 93.69 103 PHE A CA 1
ATOM 791 C C . PHE A 1 103 ? -6.260 6.745 16.880 1.00 93.69 103 PHE A C 1
ATOM 793 O O . PHE A 1 103 ? -6.583 7.098 18.015 1.00 93.69 103 PHE A O 1
ATOM 800 N N . TYR A 1 104 ? -6.283 7.579 15.837 1.00 92.31 104 TYR A N 1
ATOM 801 C CA . TYR A 1 104 ? -6.706 8.975 15.944 1.00 92.31 104 TYR A CA 1
ATOM 802 C C . TYR A 1 104 ? -8.193 9.106 16.280 1.00 92.31 104 TYR A C 1
ATOM 804 O O . TYR A 1 104 ? -8.538 9.926 17.129 1.00 92.31 104 TYR A O 1
ATOM 812 N N . SER A 1 105 ? -9.059 8.267 15.705 1.00 92.88 105 SER A N 1
ATOM 813 C CA . SER A 1 105 ? -10.483 8.240 16.065 1.00 92.88 105 SER A CA 1
ATOM 814 C C . SER A 1 105 ? -10.717 7.814 17.518 1.00 92.88 105 SER A C 1
ATOM 816 O O . SER A 1 105 ? -11.660 8.271 18.152 1.00 92.88 105 SER A O 1
ATOM 818 N N . LEU A 1 106 ? -9.827 6.985 18.075 1.00 92.44 106 LEU A N 1
ATOM 819 C CA . LEU A 1 106 ? -9.814 6.575 19.485 1.00 92.44 106 LEU A CA 1
ATOM 820 C C . LEU A 1 106 ? -9.068 7.563 20.409 1.00 92.44 106 LEU A C 1
ATOM 822 O O . LEU A 1 106 ? -8.679 7.180 21.520 1.00 92.44 106 LEU A O 1
ATOM 826 N N . GLN A 1 107 ? -8.809 8.789 19.933 1.00 91.31 107 GLN A N 1
ATOM 827 C CA . GLN A 1 107 ? -8.085 9.863 20.630 1.00 91.31 107 GLN A CA 1
ATOM 828 C C . GLN A 1 107 ? -6.688 9.472 21.146 1.00 91.31 107 GLN A C 1
ATOM 830 O O . GLN A 1 107 ? -6.150 10.084 22.067 1.00 91.31 107 GLN A O 1
ATOM 835 N N . ASP A 1 108 ? -6.062 8.462 20.544 1.00 91.62 108 ASP A N 1
ATOM 836 C CA . ASP A 1 108 ? -4.730 8.000 20.921 1.00 91.62 108 ASP A CA 1
ATOM 837 C C . ASP A 1 108 ? -3.721 8.335 19.832 1.00 91.62 108 ASP A C 1
ATOM 839 O O . ASP A 1 108 ? -3.441 7.566 18.915 1.00 91.62 108 ASP A O 1
ATOM 843 N N . THR A 1 109 ? -3.142 9.521 19.956 1.00 91.44 109 THR A N 1
ATOM 844 C CA . THR A 1 109 ? -2.070 9.993 19.077 1.00 91.44 109 THR A CA 1
ATOM 845 C C . THR A 1 109 ? -0.692 9.523 19.538 1.00 91.44 109 THR A C 1
ATOM 847 O O . THR A 1 109 ? 0.254 9.522 18.752 1.00 91.44 109 THR A O 1
ATOM 850 N N . LYS A 1 110 ? -0.562 9.075 20.793 1.00 94.31 110 LYS A N 1
ATOM 851 C CA . LYS A 1 110 ? 0.722 8.699 21.397 1.00 94.31 110 LYS A CA 1
ATOM 852 C C . LYS A 1 110 ? 1.189 7.335 20.905 1.00 94.31 110 LYS A C 1
ATOM 854 O O . LYS A 1 110 ? 2.374 7.172 20.617 1.00 94.31 110 LYS A O 1
ATOM 859 N N . THR A 1 111 ? 0.283 6.363 20.796 1.00 93.38 111 THR A N 1
ATOM 860 C CA . THR A 1 111 ? 0.630 5.001 20.370 1.00 93.38 111 THR A CA 1
ATOM 861 C C . THR A 1 111 ? 1.197 4.966 18.942 1.00 93.38 111 THR A C 1
ATOM 863 O O . THR A 1 111 ? 2.306 4.446 18.783 1.00 93.38 111 THR A O 1
ATOM 866 N N . PRO A 1 112 ? 0.565 5.583 17.916 1.00 92.88 112 PRO A N 1
ATOM 867 C CA . PRO A 1 112 ? 1.141 5.662 16.572 1.00 92.88 112 PRO A CA 1
ATOM 868 C C . PRO A 1 112 ? 2.534 6.283 16.525 1.00 92.88 112 PRO A C 1
ATOM 870 O O . PRO A 1 112 ? 3.402 5.776 15.820 1.00 92.88 112 PRO A O 1
ATOM 873 N N . VAL A 1 113 ? 2.764 7.348 17.298 1.00 95.44 113 VAL A N 1
ATOM 874 C CA . VAL A 1 113 ? 4.056 8.048 17.340 1.00 95.44 113 VAL A CA 1
ATOM 875 C C . VAL A 1 113 ? 5.136 7.166 17.962 1.00 95.44 113 VAL A C 1
ATOM 877 O O . VAL A 1 113 ? 6.204 7.016 17.377 1.00 95.44 113 VAL A O 1
ATOM 880 N N . LYS A 1 114 ? 4.860 6.516 19.100 1.00 95.38 114 LYS A N 1
ATOM 881 C CA . LYS A 1 114 ? 5.816 5.592 19.737 1.00 95.38 114 LYS A CA 1
ATOM 882 C C . LYS A 1 114 ? 6.212 4.455 18.795 1.00 95.38 114 LYS A C 1
ATOM 884 O O . LYS A 1 114 ? 7.394 4.163 18.641 1.00 95.38 114 LYS A O 1
ATOM 889 N N . VAL A 1 115 ? 5.230 3.849 18.130 1.00 95.81 115 VAL A N 1
ATOM 890 C CA . VAL A 1 115 ? 5.475 2.764 17.172 1.00 95.81 115 VAL A CA 1
ATOM 891 C C . VAL A 1 115 ? 6.224 3.275 15.934 1.00 95.81 115 VAL A C 1
ATOM 893 O O . VAL A 1 115 ? 7.097 2.578 15.425 1.00 95.81 115 VAL A O 1
ATOM 896 N N . ALA A 1 116 ? 5.954 4.504 15.478 1.00 94.25 116 ALA A N 1
ATOM 897 C CA . ALA A 1 116 ? 6.698 5.134 14.386 1.00 94.25 116 ALA A CA 1
ATOM 898 C C . ALA A 1 116 ? 8.173 5.372 14.737 1.00 94.25 116 ALA A C 1
ATOM 900 O O . ALA A 1 116 ? 9.035 5.134 13.898 1.00 94.25 116 ALA A O 1
ATOM 901 N N . VAL A 1 117 ? 8.480 5.777 15.973 1.00 96.56 117 VAL A N 1
ATOM 902 C CA . VAL A 1 117 ? 9.868 5.928 16.441 1.00 96.56 117 VAL A CA 1
ATOM 903 C C . VAL A 1 117 ? 10.588 4.578 16.454 1.00 96.56 117 VAL A C 1
ATOM 905 O O . VAL A 1 117 ? 11.693 4.471 15.928 1.00 96.56 117 VAL A O 1
ATOM 908 N N . VAL A 1 118 ? 9.951 3.524 16.977 1.00 96.06 118 VAL A N 1
ATOM 909 C CA . VAL A 1 118 ? 10.520 2.163 16.951 1.00 96.06 118 VAL A CA 1
ATOM 910 C C . VAL A 1 118 ? 10.762 1.699 15.512 1.00 96.06 118 VAL A C 1
ATOM 912 O O . VAL A 1 118 ? 11.825 1.164 15.204 1.00 96.06 118 VAL A O 1
ATOM 915 N N . ALA A 1 119 ? 9.814 1.955 14.610 1.00 94.94 119 ALA A N 1
ATOM 916 C CA . ALA A 1 119 ? 9.958 1.635 13.196 1.00 94.94 119 ALA A CA 1
ATOM 917 C C . ALA A 1 119 ? 11.070 2.443 12.515 1.00 94.94 119 ALA A C 1
ATOM 919 O O . ALA A 1 119 ? 11.784 1.897 11.683 1.00 94.94 119 ALA A O 1
ATOM 920 N N . MET A 1 120 ? 11.263 3.712 12.882 1.00 95.62 120 MET A N 1
ATOM 921 C CA . MET A 1 120 ? 12.364 4.537 12.385 1.00 95.62 120 MET A CA 1
ATOM 922 C C . MET A 1 120 ? 13.720 3.965 12.814 1.00 95.62 120 MET A C 1
ATOM 924 O O . MET A 1 120 ? 14.617 3.833 11.986 1.00 95.62 120 MET A O 1
ATOM 928 N N . ILE A 1 121 ? 13.859 3.555 14.077 1.00 96.75 121 ILE A N 1
ATOM 929 C CA . ILE A 1 121 ? 15.083 2.911 14.578 1.00 96.75 121 ILE A CA 1
ATOM 930 C C . ILE A 1 121 ? 15.327 1.587 13.842 1.00 96.75 121 ILE A C 1
ATOM 932 O O . ILE A 1 121 ? 16.433 1.343 13.360 1.00 96.75 121 ILE A O 1
ATOM 936 N N . ALA A 1 122 ? 14.288 0.760 13.684 1.00 94.69 122 ALA A N 1
ATOM 937 C CA . ALA A 1 122 ? 14.374 -0.479 12.915 1.00 94.69 122 ALA A CA 1
ATOM 938 C C . ALA A 1 122 ? 14.739 -0.217 11.445 1.00 94.69 122 ALA A C 1
ATOM 940 O O . ALA A 1 122 ? 15.537 -0.952 10.870 1.00 94.69 122 ALA A O 1
ATOM 941 N N . ASN A 1 123 ? 14.212 0.852 10.839 1.00 95.00 123 ASN A N 1
ATOM 942 C CA . ASN A 1 123 ? 14.559 1.254 9.481 1.00 95.00 123 ASN A CA 1
ATOM 943 C C . ASN A 1 123 ? 16.034 1.621 9.358 1.00 95.00 123 ASN A C 1
ATOM 945 O O . ASN A 1 123 ? 16.667 1.187 8.402 1.00 95.00 123 ASN A O 1
ATOM 949 N N . ILE A 1 124 ? 16.584 2.376 10.308 1.00 94.50 124 ILE A N 1
ATOM 950 C CA . ILE A 1 124 ? 18.007 2.728 10.321 1.00 94.50 124 ILE A CA 1
ATOM 951 C C . ILE A 1 124 ? 18.855 1.460 10.474 1.00 94.50 124 ILE A C 1
ATOM 953 O O . ILE A 1 124 ? 19.776 1.251 9.688 1.00 94.50 124 ILE A O 1
ATOM 957 N N . ALA A 1 125 ? 18.502 0.572 11.407 1.00 94.38 125 ALA A N 1
ATOM 958 C CA . ALA A 1 125 ? 19.206 -0.693 11.613 1.00 94.38 125 ALA A CA 1
ATOM 959 C C . ALA A 1 125 ? 19.18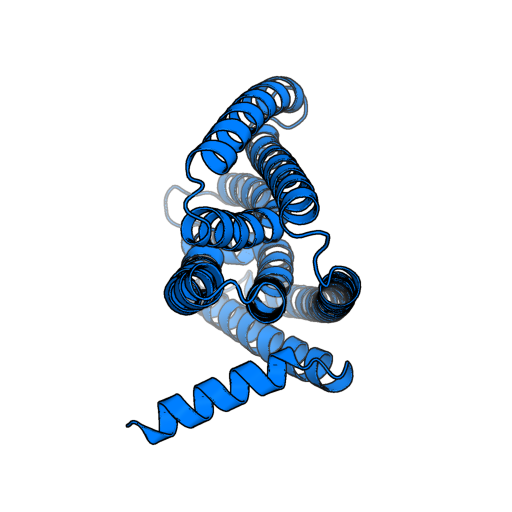6 -1.581 10.356 1.00 94.38 125 ALA A C 1
ATOM 961 O O . ALA A 1 125 ? 20.231 -2.056 9.908 1.00 94.38 125 ALA A O 1
ATOM 962 N N . PHE A 1 126 ? 18.017 -1.752 9.732 1.00 92.12 126 PHE A N 1
ATOM 963 C CA . PHE A 1 126 ? 17.889 -2.483 8.472 1.00 92.12 126 PHE A CA 1
ATOM 964 C C . PHE A 1 126 ? 18.613 -1.788 7.327 1.00 92.12 126 PHE A C 1
ATOM 966 O O . PHE A 1 126 ? 19.228 -2.460 6.510 1.00 92.12 126 PHE A O 1
ATOM 973 N N . SER A 1 127 ? 18.584 -0.460 7.267 1.00 91.00 127 SER A N 1
ATOM 974 C C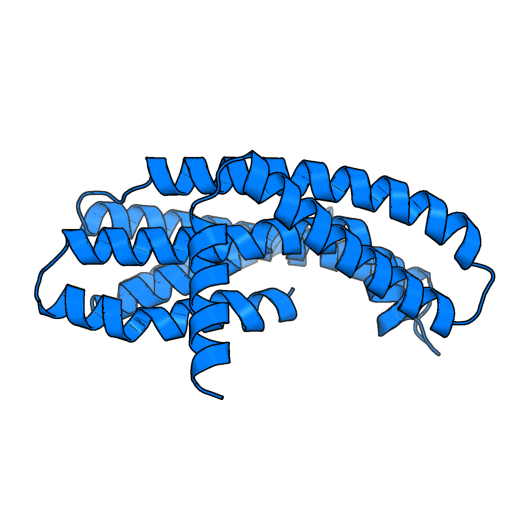A . SER A 1 127 ? 19.287 0.295 6.232 1.00 91.00 127 SER A CA 1
ATOM 975 C C . SER A 1 127 ? 20.787 0.056 6.325 1.00 91.00 127 SER A C 1
ATOM 977 O O . SER A 1 127 ? 21.395 -0.277 5.316 1.00 91.00 127 SER A O 1
ATOM 979 N N . LEU A 1 128 ? 21.372 0.126 7.524 1.00 90.81 128 LEU A N 1
ATOM 980 C CA . LEU A 1 128 ? 22.793 -0.157 7.743 1.00 90.81 128 LEU A CA 1
ATOM 981 C C . LEU A 1 128 ? 23.147 -1.615 7.413 1.00 90.81 128 LEU A C 1
ATOM 983 O O . LEU A 1 128 ? 24.145 -1.863 6.739 1.00 90.81 128 LEU A O 1
ATOM 987 N N . ALA A 1 129 ? 22.306 -2.574 7.814 1.00 89.94 129 ALA A N 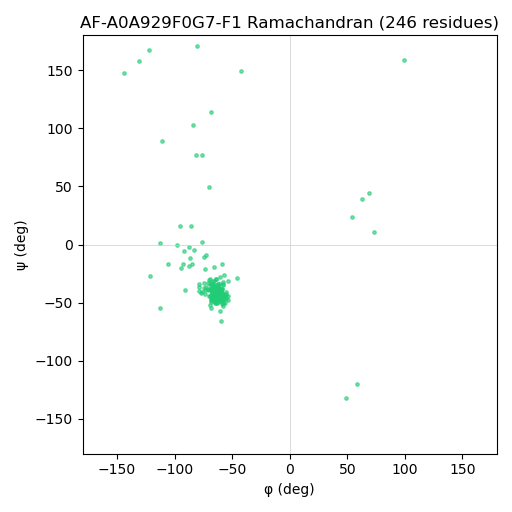1
ATOM 988 C CA . ALA A 1 129 ? 22.533 -3.993 7.539 1.00 89.94 129 ALA A CA 1
ATOM 989 C C . ALA A 1 129 ? 22.409 -4.349 6.043 1.00 89.94 129 ALA A C 1
ATOM 991 O O . ALA A 1 129 ? 23.184 -5.153 5.527 1.00 89.94 129 ALA A O 1
ATOM 992 N N . LEU A 1 130 ? 21.445 -3.758 5.328 1.00 86.25 130 LEU A N 1
ATOM 993 C CA . LEU A 1 130 ? 21.146 -4.091 3.930 1.00 86.25 130 LEU A CA 1
ATOM 994 C C . LEU A 1 130 ? 21.892 -3.212 2.920 1.00 86.25 130 LEU A C 1
ATOM 996 O O . LEU A 1 130 ? 21.983 -3.582 1.746 1.00 86.25 130 LEU A O 1
ATOM 1000 N N . MET A 1 131 ? 22.440 -2.071 3.346 1.00 82.50 131 MET A N 1
ATOM 1001 C CA . MET A 1 131 ? 23.216 -1.181 2.480 1.00 82.50 131 MET A CA 1
ATOM 1002 C C . MET A 1 131 ? 24.479 -1.861 1.940 1.00 82.50 131 MET A C 1
ATOM 1004 O O . MET A 1 131 ? 24.832 -1.625 0.787 1.00 82.50 131 MET A O 1
ATOM 1008 N N . GLY A 1 132 ? 25.116 -2.745 2.716 1.00 78.44 132 GLY A N 1
ATOM 1009 C CA . GLY A 1 132 ? 26.248 -3.553 2.250 1.00 78.44 132 GLY A CA 1
ATOM 1010 C C . GLY A 1 132 ? 25.886 -4.459 1.060 1.00 78.44 132 GLY A C 1
ATOM 1011 O O . GLY A 1 132 ? 26.387 -4.238 -0.044 1.00 78.44 132 GLY A O 1
ATOM 1012 N N . PRO A 1 133 ? 24.996 -5.454 1.239 1.00 79.19 133 PRO A N 1
ATOM 1013 C CA . PRO A 1 133 ? 24.704 -6.450 0.205 1.00 79.19 133 PRO A CA 1
ATOM 1014 C C . PRO A 1 133 ? 23.850 -5.928 -0.965 1.00 79.19 133 PRO A C 1
ATOM 1016 O O . PRO A 1 133 ? 24.034 -6.377 -2.094 1.00 79.19 133 PRO A O 1
ATOM 1019 N N . LEU A 1 134 ? 22.921 -4.986 -0.738 1.00 78.38 134 LEU A N 1
ATOM 1020 C CA . LEU A 1 134 ? 21.960 -4.531 -1.758 1.00 78.38 134 LEU A CA 1
ATOM 1021 C C . LEU A 1 134 ? 22.158 -3.072 -2.224 1.00 78.38 134 LEU A C 1
ATOM 1023 O O . LEU A 1 134 ? 21.391 -2.589 -3.070 1.00 78.38 134 LEU A O 1
ATOM 1027 N N . LYS A 1 135 ? 23.170 -2.353 -1.714 1.00 84.88 135 LYS A N 1
ATOM 1028 C CA . LYS A 1 135 ? 23.429 -0.930 -2.016 1.00 84.88 135 LYS A CA 1
ATOM 1029 C C . LYS A 1 135 ? 22.144 -0.090 -1.866 1.00 84.88 135 LYS A C 1
ATOM 1031 O O . LYS A 1 135 ? 21.389 -0.240 -0.908 1.00 84.88 135 LYS A O 1
ATOM 1036 N N . HIS A 1 136 ? 21.847 0.750 -2.859 1.00 80.88 136 HIS A N 1
ATOM 1037 C CA . HIS A 1 136 ? 20.629 1.559 -2.966 1.00 80.88 136 HIS A CA 1
ATOM 1038 C C . HIS A 1 136 ? 19.306 0.775 -2.861 1.00 80.88 136 HIS A C 1
ATOM 1040 O O . HIS A 1 136 ? 18.321 1.297 -2.341 1.00 80.88 136 HIS A O 1
ATOM 1046 N N . GLY A 1 137 ? 19.268 -0.482 -3.310 1.00 78.94 137 GLY A N 1
ATOM 1047 C CA . GLY A 1 137 ? 18.086 -1.329 -3.180 1.00 78.94 137 GLY A CA 1
ATOM 1048 C C . GLY A 1 137 ? 17.817 -1.757 -1.736 1.00 78.94 137 GLY A C 1
ATOM 1049 O O . GLY A 1 137 ? 16.662 -1.898 -1.336 1.00 78.94 137 GLY A O 1
ATOM 1050 N N . GLY A 1 138 ? 18.881 -1.887 -0.941 1.00 84.12 138 GLY A N 1
ATOM 1051 C CA . GLY A 1 138 ? 18.811 -2.243 0.473 1.00 84.12 138 GLY A CA 1
ATOM 1052 C C . GLY A 1 138 ? 18.074 -1.197 1.299 1.00 84.12 138 GLY A C 1
ATOM 1053 O O . GLY A 1 138 ? 17.254 -1.558 2.135 1.00 84.12 138 GLY A O 1
ATOM 1054 N N . LEU A 1 139 ? 18.273 0.088 0.994 1.00 89.00 139 LEU A N 1
ATOM 1055 C CA . LEU A 1 139 ? 17.561 1.193 1.647 1.00 89.00 139 LEU A CA 1
ATOM 1056 C C . LEU A 1 139 ? 16.050 1.137 1.381 1.00 89.00 139 LEU A C 1
ATOM 1058 O O . LEU A 1 139 ? 15.238 1.293 2.293 1.00 89.00 139 LEU A O 1
ATOM 1062 N N . ALA A 1 140 ? 15.661 0.862 0.133 1.00 89.31 140 ALA A N 1
ATOM 1063 C CA . ALA A 1 140 ? 14.254 0.735 -0.238 1.00 89.31 140 ALA A CA 1
ATOM 1064 C C . ALA A 1 140 ? 13.591 -0.471 0.451 1.00 89.31 140 ALA A C 1
ATOM 1066 O O . ALA A 1 140 ? 12.470 -0.362 0.952 1.00 89.31 140 ALA A O 1
ATOM 1067 N N . LEU A 1 141 ? 14.290 -1.609 0.523 1.00 90.00 141 LEU A N 1
ATOM 1068 C CA . LEU A 1 141 ? 13.783 -2.806 1.197 1.00 90.00 141 LEU A CA 1
ATOM 1069 C C . LEU A 1 141 ? 13.720 -2.613 2.718 1.00 90.00 141 LEU A C 1
ATOM 1071 O O . LEU A 1 141 ? 12.743 -3.024 3.343 1.00 90.00 141 LEU A O 1
ATOM 1075 N N . ALA A 1 142 ? 14.702 -1.927 3.304 1.00 92.69 142 ALA A N 1
ATOM 1076 C CA . ALA A 1 142 ? 14.712 -1.573 4.718 1.00 92.69 142 ALA A CA 1
ATOM 1077 C C . ALA A 1 142 ? 13.491 -0.730 5.109 1.00 92.69 142 ALA A C 1
ATOM 1079 O O . ALA A 1 142 ? 12.926 -0.941 6.184 1.00 92.69 142 ALA A O 1
ATOM 1080 N N . LEU A 1 143 ? 13.049 0.198 4.250 1.00 92.75 143 LEU A N 1
ATOM 1081 C CA . LEU A 1 143 ? 11.825 0.966 4.500 1.00 92.75 143 LEU A CA 1
ATOM 1082 C C . LEU A 1 143 ? 10.587 0.070 4.479 1.00 92.75 143 LEU A C 1
ATOM 1084 O O . LEU A 1 143 ? 9.772 0.124 5.399 1.00 92.75 143 LEU A O 1
ATOM 1088 N N . SER A 1 144 ? 10.471 -0.792 3.471 1.00 93.00 144 SER A N 1
ATOM 1089 C CA . SER A 1 144 ? 9.364 -1.745 3.364 1.00 93.00 144 SER A CA 1
ATOM 1090 C C . SER A 1 144 ? 9.283 -2.684 4.576 1.00 93.00 144 SER A C 1
ATOM 1092 O O . SER A 1 144 ? 8.195 -2.896 5.116 1.00 93.00 144 SER A O 1
ATOM 1094 N N . LEU A 1 145 ? 10.419 -3.206 5.052 1.00 94.06 145 LEU A N 1
ATOM 1095 C CA . LEU A 1 145 ? 10.476 -4.059 6.244 1.00 94.06 145 LEU A CA 1
ATOM 1096 C C . LEU A 1 145 ? 10.100 -3.296 7.515 1.00 94.06 145 LEU A C 1
ATOM 1098 O O . LEU A 1 145 ? 9.272 -3.768 8.292 1.00 94.06 145 LEU A O 1
ATOM 1102 N N . ALA A 1 146 ? 10.660 -2.105 7.715 1.00 94.94 146 ALA A N 1
ATOM 1103 C CA . ALA A 1 146 ? 10.371 -1.295 8.891 1.00 94.94 146 ALA A CA 1
ATOM 1104 C C . ALA A 1 146 ? 8.891 -0.908 8.981 1.00 94.94 146 ALA A C 1
ATOM 1106 O O . ALA A 1 146 ? 8.283 -1.017 10.043 1.00 94.94 146 ALA A O 1
ATOM 1107 N N . SER A 1 147 ? 8.273 -0.528 7.862 1.00 93.81 147 SER A N 1
ATOM 1108 C CA . SER A 1 147 ? 6.838 -0.238 7.827 1.00 93.81 147 SER A CA 1
ATOM 1109 C C . SER A 1 147 ? 5.970 -1.479 7.998 1.00 93.81 147 SER A C 1
ATOM 1111 O O . SER A 1 147 ? 4.892 -1.393 8.580 1.00 93.81 147 SER A O 1
ATOM 1113 N N . THR A 1 148 ? 6.446 -2.646 7.565 1.00 95.06 148 THR A N 1
ATOM 1114 C CA . THR A 1 148 ? 5.782 -3.921 7.857 1.00 95.06 148 THR A CA 1
ATOM 1115 C C . THR A 1 148 ? 5.787 -4.199 9.362 1.00 95.06 148 THR A C 1
ATOM 1117 O O . THR A 1 148 ? 4.733 -4.479 9.932 1.00 95.06 148 THR A O 1
ATOM 1120 N N . LEU A 1 149 ? 6.930 -4.030 10.036 1.00 95.75 149 LEU A N 1
ATOM 1121 C CA . LEU A 1 149 ? 7.012 -4.134 11.498 1.00 95.75 149 LEU A CA 1
ATOM 1122 C C . LEU A 1 149 ? 6.092 -3.129 12.195 1.00 95.75 149 LEU A C 1
ATOM 1124 O O . LEU A 1 149 ? 5.351 -3.499 13.105 1.00 95.75 149 LEU A O 1
ATOM 1128 N N . GLN A 1 150 ? 6.099 -1.876 11.737 1.00 96.38 150 GLN A N 1
ATOM 1129 C CA . GLN A 1 150 ? 5.235 -0.822 12.261 1.00 96.38 150 GLN A CA 1
ATOM 1130 C C . GLN A 1 150 ? 3.756 -1.218 12.177 1.00 96.38 150 GLN A C 1
ATOM 1132 O O . GLN A 1 150 ? 3.002 -1.034 13.134 1.00 96.38 150 GLN A O 1
ATOM 1137 N N . LEU A 1 151 ? 3.344 -1.795 11.045 1.00 95.00 151 LEU A N 1
ATOM 1138 C CA . LEU A 1 151 ? 1.975 -2.240 10.826 1.00 95.00 151 LEU A CA 1
ATOM 1139 C C . LEU A 1 151 ? 1.602 -3.371 11.785 1.00 95.00 151 LEU A C 1
ATOM 1141 O O . LEU A 1 151 ? 0.558 -3.299 12.428 1.00 95.00 151 LEU A O 1
ATOM 1145 N N . PHE A 1 152 ? 2.459 -4.384 11.923 1.00 94.81 152 PHE A N 1
ATOM 1146 C CA . PHE A 1 152 ? 2.215 -5.498 12.840 1.00 94.81 152 PHE A CA 1
ATOM 1147 C C . PHE A 1 152 ? 2.111 -5.044 14.297 1.00 94.81 152 PHE A C 1
ATOM 1149 O O . PHE A 1 152 ? 1.208 -5.486 15.008 1.00 94.81 152 PHE A O 1
ATOM 1156 N N . MET A 1 153 ? 2.970 -4.118 14.730 1.00 94.50 153 MET A N 1
ATOM 1157 C CA . MET A 1 153 ? 2.883 -3.535 16.069 1.00 94.50 153 MET A CA 1
ATOM 1158 C C . MET A 1 153 ? 1.545 -2.818 16.285 1.00 94.50 153 MET A C 1
ATOM 1160 O O . MET A 1 153 ? 0.888 -3.055 17.298 1.00 94.50 153 MET A O 1
ATOM 1164 N N . LEU A 1 154 ? 1.100 -1.992 15.330 1.00 93.12 154 LEU A N 1
ATOM 1165 C CA . LEU A 1 154 ? -0.192 -1.302 15.427 1.00 93.12 154 LEU A CA 1
ATOM 1166 C C . LEU A 1 154 ? -1.377 -2.271 15.426 1.00 93.12 154 LEU A C 1
ATOM 1168 O O . LEU A 1 154 ? -2.301 -2.079 16.214 1.00 93.12 154 LEU A O 1
ATOM 1172 N N . ILE A 1 155 ? -1.340 -3.322 14.601 1.00 92.69 155 ILE A N 1
ATOM 1173 C CA . ILE A 1 155 ? -2.359 -4.381 14.600 1.00 92.69 155 ILE A CA 1
ATOM 1174 C C . ILE A 1 155 ? -2.452 -5.017 15.987 1.00 92.69 155 ILE A C 1
ATOM 1176 O O . ILE A 1 155 ? -3.546 -5.116 16.541 1.00 92.69 155 ILE A O 1
ATOM 1180 N N . PHE A 1 156 ? -1.317 -5.421 16.559 1.00 92.38 156 PHE A N 1
ATOM 1181 C CA . PHE A 1 156 ? -1.267 -6.080 17.862 1.00 92.38 156 PHE A CA 1
ATOM 1182 C C . PHE A 1 156 ? -1.779 -5.172 18.990 1.00 92.38 156 PHE A C 1
ATOM 1184 O O . PHE A 1 156 ? -2.628 -5.575 19.788 1.00 92.38 156 PHE A O 1
ATOM 1191 N N . LEU A 1 157 ? -1.314 -3.921 19.028 1.00 93.06 157 LEU A N 1
ATOM 1192 C CA . LEU A 1 157 ? -1.735 -2.929 20.020 1.00 93.06 157 LEU A CA 1
ATOM 1193 C C . LEU A 1 157 ? -3.235 -2.631 19.919 1.00 93.06 157 LEU A C 1
ATOM 1195 O O . LEU A 1 157 ? -3.921 -2.570 20.941 1.00 93.06 157 LEU A O 1
ATOM 1199 N N . LEU A 1 158 ? -3.760 -2.494 18.700 1.00 90.69 158 LEU A N 1
ATOM 1200 C CA . LEU A 1 158 ? -5.177 -2.218 18.490 1.00 90.69 158 LEU A CA 1
ATOM 1201 C C . LEU A 1 158 ? -6.050 -3.433 18.825 1.00 90.69 158 LEU A C 1
ATOM 1203 O O . LEU A 1 158 ? -7.097 -3.275 19.449 1.00 90.69 158 LEU A O 1
ATOM 1207 N N . GLN A 1 159 ? -5.607 -4.648 18.486 1.00 88.94 159 GLN A N 1
ATOM 1208 C CA . GLN A 1 159 ? -6.281 -5.883 18.897 1.00 88.94 159 GLN A CA 1
ATOM 1209 C C . GLN A 1 159 ? -6.371 -5.993 20.416 1.00 88.94 159 GLN A C 1
ATOM 1211 O O . GLN A 1 159 ? -7.441 -6.302 20.935 1.00 88.94 159 GLN A O 1
ATOM 1216 N N . LYS A 1 160 ? -5.283 -5.696 21.133 1.00 87.69 160 LYS A N 1
ATOM 1217 C CA . LYS A 1 160 ? -5.283 -5.703 22.598 1.00 87.69 160 LYS A CA 1
ATOM 1218 C C . LYS A 1 160 ? -6.245 -4.660 23.170 1.00 87.69 160 LYS A C 1
ATOM 1220 O O . LYS A 1 160 ? -6.927 -4.940 24.148 1.00 87.69 160 LYS A O 1
ATOM 1225 N N . ARG A 1 161 ? -6.327 -3.479 22.551 1.00 87.06 161 ARG A N 1
ATOM 1226 C CA . ARG A 1 161 ? -7.182 -2.376 23.015 1.00 87.06 161 ARG A CA 1
ATOM 1227 C C . ARG A 1 161 ? -8.670 -2.603 22.746 1.00 87.06 161 ARG A C 1
ATOM 1229 O O . ARG A 1 161 ? -9.489 -2.254 23.583 1.00 87.06 161 ARG A O 1
ATOM 1236 N N . LEU A 1 162 ? -9.016 -3.177 21.595 1.00 85.94 162 LEU A N 1
ATOM 1237 C CA . LEU A 1 162 ? -10.407 -3.413 21.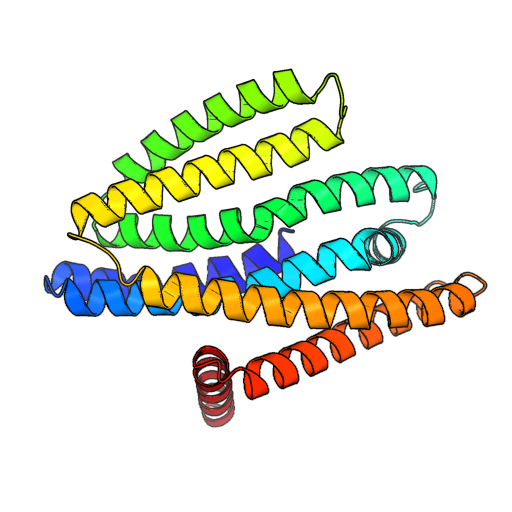197 1.00 85.94 162 LEU A CA 1
ATOM 1238 C C . LEU A 1 162 ? -10.930 -4.799 21.615 1.00 85.94 162 LEU A C 1
ATOM 1240 O O . LEU A 1 162 ? -12.104 -5.089 21.398 1.00 85.94 162 LEU A O 1
ATOM 1244 N N . GLY A 1 163 ? -10.092 -5.680 22.172 1.00 79.31 163 GLY A N 1
ATOM 1245 C CA . GLY A 1 163 ? -10.471 -7.069 22.461 1.00 79.31 163 GLY A CA 1
ATOM 1246 C C . GLY A 1 163 ? -10.677 -7.889 21.181 1.00 79.31 163 GLY A C 1
ATOM 1247 O O . GLY A 1 163 ? -11.680 -8.581 21.025 1.00 79.31 163 GLY A O 1
ATOM 1248 N N . GLY A 1 164 ? -9.769 -7.740 20.216 1.00 77.75 164 GLY A N 1
ATOM 1249 C CA . GLY A 1 164 ? -9.780 -8.424 18.921 1.00 77.75 164 GLY A CA 1
ATOM 1250 C C . GLY A 1 164 ? -10.334 -7.584 17.768 1.00 77.75 164 GLY A C 1
ATOM 1251 O O . GLY A 1 164 ? -11.071 -6.624 17.962 1.00 77.75 164 GLY A O 1
ATOM 1252 N N . ILE A 1 165 ? -9.975 -7.967 16.546 1.00 78.38 165 ILE A N 1
ATOM 1253 C CA . ILE A 1 165 ? -10.520 -7.437 15.284 1.00 78.38 165 ILE A CA 1
ATOM 1254 C C . ILE A 1 165 ? -11.110 -8.604 14.488 1.00 78.38 165 ILE A C 1
ATOM 1256 O O . ILE A 1 165 ? -10.802 -9.759 14.785 1.00 78.38 165 ILE A O 1
ATOM 1260 N N . GLU A 1 166 ? -11.886 -8.334 13.438 1.00 80.06 166 GLU A N 1
ATOM 1261 C CA . GLU A 1 166 ? -12.364 -9.361 12.493 1.00 80.06 166 GLU A CA 1
ATOM 1262 C C . GLU A 1 166 ? -11.226 -9.932 11.610 1.00 80.06 166 GLU A C 1
ATOM 1264 O O . GLU A 1 166 ? -11.323 -10.012 10.383 1.00 80.06 166 GLU A O 1
ATOM 1269 N N . GLY A 1 167 ? -10.110 -10.337 12.223 1.00 77.69 167 GLY A N 1
ATOM 1270 C CA . GLY A 1 167 ? -8.880 -10.724 11.540 1.00 77.69 167 GLY A CA 1
ATOM 1271 C C . GLY A 1 167 ? -9.093 -11.866 10.555 1.00 77.69 167 GLY A C 1
ATOM 1272 O O . GLY A 1 167 ? -8.526 -11.842 9.471 1.00 77.69 167 GLY A O 1
ATOM 1273 N N . ARG A 1 168 ? -9.988 -12.815 10.860 1.00 80.00 168 ARG A N 1
ATOM 1274 C CA . ARG A 1 168 ? -10.320 -13.923 9.950 1.00 80.00 168 ARG A CA 1
ATOM 1275 C C . ARG A 1 168 ? -10.921 -13.433 8.626 1.00 80.00 168 ARG A C 1
ATOM 1277 O O . ARG A 1 168 ? -10.584 -13.967 7.572 1.00 80.00 168 ARG A O 1
ATOM 1284 N N . VAL A 1 169 ? -11.771 -12.405 8.665 1.00 82.38 169 VAL A N 1
ATOM 1285 C CA . VAL A 1 169 ? -12.409 -11.828 7.469 1.00 82.38 169 VAL A CA 1
ATOM 1286 C C . VAL A 1 169 ? -11.396 -11.007 6.671 1.00 82.38 169 VAL A C 1
ATOM 1288 O O . VAL A 1 169 ? -11.319 -11.142 5.448 1.00 82.38 169 VAL A O 1
ATOM 1291 N N . VAL A 1 170 ? -10.568 -10.212 7.359 1.00 83.56 170 VAL A N 1
ATOM 1292 C CA . VAL A 1 170 ? -9.494 -9.427 6.730 1.00 83.56 170 VAL A CA 1
ATOM 1293 C C . VAL A 1 170 ? -8.468 -10.343 6.058 1.00 83.56 170 VAL A C 1
ATOM 1295 O O . VAL A 1 170 ? -8.174 -10.153 4.882 1.00 83.56 170 VAL A O 1
ATOM 1298 N N . ILE A 1 171 ? -7.982 -11.375 6.754 1.00 84.75 171 ILE A N 1
ATOM 1299 C CA . ILE A 1 171 ? -6.999 -12.334 6.227 1.00 84.75 171 ILE A CA 1
ATOM 1300 C C . ILE A 1 171 ? -7.574 -13.094 5.032 1.00 84.75 171 ILE A C 1
ATOM 1302 O O . ILE A 1 171 ? -6.916 -13.174 3.999 1.00 84.75 171 ILE A O 1
ATOM 1306 N N . SER A 1 172 ? -8.811 -13.596 5.124 1.00 82.75 172 SER A N 1
ATOM 1307 C CA . SER A 1 172 ? -9.477 -14.262 3.993 1.00 82.75 172 SER A CA 1
ATOM 1308 C C . SER A 1 172 ? -9.520 -13.359 2.755 1.00 82.75 172 SER A C 1
ATOM 1310 O O . SER A 1 172 ? -9.190 -13.785 1.649 1.00 82.75 172 SER A O 1
ATOM 1312 N N . SER A 1 173 ? -9.832 -12.077 2.945 1.00 83.12 173 SER A N 1
ATOM 1313 C CA . SER A 1 173 ? -9.915 -11.102 1.851 1.00 83.12 173 SER A CA 1
ATOM 1314 C C . SER A 1 173 ? -8.543 -10.721 1.299 1.00 83.12 173 SER A C 1
ATOM 1316 O O . SER A 1 173 ? -8.391 -10.583 0.085 1.00 83.12 173 SER A O 1
ATOM 1318 N N . MET A 1 174 ? -7.522 -10.619 2.157 1.00 85.06 174 MET A N 1
ATOM 1319 C CA . MET A 1 174 ? -6.131 -10.436 1.735 1.00 85.06 174 MET A CA 1
ATOM 1320 C C . MET A 1 174 ? -5.649 -11.624 0.903 1.00 85.06 174 MET A C 1
ATOM 1322 O O . MET A 1 174 ? -5.081 -11.409 -0.161 1.00 85.06 174 MET A O 1
ATOM 1326 N N . VAL A 1 175 ? -5.926 -12.860 1.327 1.00 86.31 175 VAL A N 1
ATOM 1327 C CA . VAL A 1 175 ? -5.540 -14.074 0.591 1.00 86.31 175 VAL A CA 1
ATOM 1328 C C . VAL A 1 175 ? -6.243 -14.139 -0.765 1.00 86.31 175 VAL A C 1
ATOM 1330 O O . VAL A 1 175 ? -5.581 -14.332 -1.781 1.00 86.31 175 VAL A O 1
ATOM 1333 N N . ARG A 1 176 ? -7.560 -13.897 -0.826 1.00 84.62 176 ARG A N 1
ATOM 1334 C CA . ARG A 1 176 ? -8.304 -13.848 -2.101 1.00 84.62 176 ARG A CA 1
ATOM 1335 C C . ARG A 1 176 ? -7.777 -12.758 -3.034 1.00 84.62 176 ARG A C 1
ATOM 1337 O O . ARG A 1 176 ? -7.601 -13.002 -4.229 1.00 84.62 176 ARG A O 1
ATOM 1344 N N . SER A 1 177 ? -7.491 -11.574 -2.490 1.00 85.12 177 SER A N 1
ATOM 1345 C CA . SER A 1 177 ? -6.912 -10.457 -3.246 1.00 85.12 177 SER A CA 1
ATOM 1346 C C . SER A 1 177 ? -5.514 -10.796 -3.749 1.00 85.12 177 SER A C 1
ATOM 1348 O O . SER A 1 177 ? -5.191 -10.481 -4.890 1.00 85.12 177 SER A O 1
ATOM 1350 N N . PHE A 1 178 ? -4.704 -11.472 -2.936 1.00 87.75 178 PHE A N 1
ATOM 1351 C CA . PHE A 1 178 ? -3.365 -11.917 -3.299 1.00 87.75 178 PHE A CA 1
ATOM 1352 C C . PHE A 1 178 ? -3.398 -12.963 -4.414 1.00 87.75 178 PHE A C 1
ATOM 1354 O O . PHE A 1 178 ? -2.712 -12.782 -5.413 1.00 87.75 178 PHE A O 1
ATOM 1361 N N . ILE A 1 179 ? -4.257 -13.983 -4.311 1.00 85.94 179 ILE A N 1
ATOM 1362 C CA . ILE A 1 179 ? -4.444 -15.000 -5.359 1.00 85.94 179 ILE A CA 1
ATOM 1363 C C . ILE A 1 179 ? -4.914 -14.348 -6.666 1.00 85.94 179 ILE A C 1
ATOM 1365 O O . ILE A 1 179 ? -4.313 -14.569 -7.715 1.00 85.94 179 ILE A O 1
ATOM 1369 N N . SER A 1 180 ? -5.933 -13.485 -6.603 1.00 85.19 180 SER A N 1
ATOM 1370 C CA . SER A 1 180 ? -6.446 -12.767 -7.783 1.00 85.19 180 SER A CA 1
ATOM 1371 C C . SER A 1 180 ? -5.372 -11.880 -8.420 1.00 85.19 180 SER A C 1
ATOM 1373 O O . SER A 1 180 ? -5.254 -11.806 -9.642 1.00 85.19 180 SER A O 1
ATOM 1375 N N . SER A 1 181 ? -4.548 -11.234 -7.592 1.00 86.69 181 SER A N 1
ATOM 1376 C CA . SER A 1 181 ? -3.437 -10.401 -8.059 1.00 86.69 181 SER A CA 1
ATOM 1377 C C . SER A 1 181 ? -2.303 -11.230 -8.648 1.00 86.69 181 SER A C 1
ATOM 1379 O O . SER A 1 181 ? -1.661 -10.775 -9.588 1.00 86.69 181 SER A O 1
ATOM 1381 N N . LEU A 1 182 ? -2.061 -12.440 -8.140 1.00 88.69 182 LEU A N 1
ATOM 1382 C CA . LEU A 1 182 ? -1.059 -13.354 -8.679 1.00 88.69 182 LEU A CA 1
ATOM 1383 C C . LEU A 1 182 ? -1.462 -13.834 -10.078 1.00 88.69 182 LEU A C 1
ATOM 1385 O O . LEU A 1 182 ? -0.652 -13.756 -10.997 1.00 88.69 182 LEU A O 1
ATOM 1389 N N . ILE A 1 183 ? -2.727 -14.233 -10.260 1.00 86.56 183 ILE A N 1
ATOM 1390 C CA . ILE A 1 183 ? -3.292 -14.597 -11.571 1.00 86.56 183 ILE A CA 1
ATOM 1391 C C . ILE A 1 183 ? -3.154 -13.420 -12.543 1.00 86.56 183 ILE A C 1
ATOM 1393 O O . ILE A 1 183 ? -2.595 -13.572 -13.628 1.00 86.56 183 ILE A O 1
ATOM 1397 N N . MET A 1 184 ? -3.582 -12.224 -12.122 1.00 88.12 184 MET A N 1
ATOM 1398 C CA . MET A 1 184 ? -3.421 -10.996 -12.902 1.00 88.12 184 MET A CA 1
ATOM 1399 C C . MET A 1 184 ? -1.949 -10.750 -13.271 1.00 88.12 184 MET A C 1
ATOM 1401 O O . MET A 1 184 ? -1.646 -10.465 -14.427 1.00 88.12 184 MET A O 1
ATOM 1405 N N . GLY A 1 185 ? -1.031 -10.882 -12.313 1.00 86.06 185 GLY A N 1
ATOM 1406 C CA . GLY A 1 185 ? 0.401 -10.676 -12.515 1.00 86.06 185 GLY A CA 1
ATOM 1407 C C . GLY A 1 185 ? 1.002 -11.640 -13.534 1.00 86.06 185 GLY A C 1
ATOM 1408 O O . GLY A 1 185 ? 1.755 -11.203 -14.401 1.00 86.06 185 GLY A O 1
ATOM 1409 N N . ILE A 1 186 ? 0.625 -12.920 -13.481 1.00 87.31 186 ILE A N 1
ATOM 1410 C CA . ILE A 1 186 ? 1.062 -13.943 -14.440 1.00 87.31 186 ILE A CA 1
ATOM 1411 C C . ILE A 1 186 ? 0.548 -13.604 -15.845 1.00 87.31 186 ILE A C 1
ATOM 1413 O O . ILE A 1 186 ? 1.335 -13.553 -16.791 1.00 87.31 186 ILE A O 1
ATOM 1417 N N . CYS A 1 187 ? -0.745 -13.296 -15.991 1.00 84.44 187 CYS A N 1
ATOM 1418 C CA . CYS A 1 187 ? -1.327 -12.914 -17.280 1.00 84.44 187 CYS A CA 1
ATOM 1419 C C . CYS A 1 187 ? -0.663 -11.661 -17.867 1.00 84.44 187 CYS A C 1
ATOM 1421 O O . CYS A 1 187 ? -0.311 -11.638 -19.047 1.00 84.44 187 CYS A O 1
ATOM 1423 N N . ILE A 1 188 ? -0.453 -10.631 -17.039 1.00 84.00 188 ILE A N 1
ATOM 1424 C CA . ILE A 1 188 ? 0.225 -9.397 -17.446 1.00 84.00 188 ILE A CA 1
ATOM 1425 C C . ILE A 1 188 ? 1.669 -9.680 -17.848 1.00 84.00 188 ILE A C 1
ATOM 1427 O O . ILE A 1 188 ? 2.128 -9.112 -18.831 1.00 84.00 188 ILE A O 1
ATOM 1431 N N . TYR A 1 189 ? 2.387 -10.542 -17.128 1.00 84.44 189 TYR A N 1
ATOM 1432 C CA . TYR A 1 189 ? 3.773 -10.875 -17.447 1.00 84.44 189 TYR A CA 1
ATOM 1433 C C . TYR A 1 189 ? 3.896 -11.510 -18.838 1.00 84.44 189 TYR A C 1
ATOM 1435 O O . TYR A 1 189 ? 4.701 -11.053 -19.650 1.00 84.44 189 TYR A O 1
ATOM 1443 N N . PHE A 1 190 ? 3.045 -12.491 -19.160 1.00 82.00 190 PHE A N 1
ATOM 1444 C CA . PHE A 1 190 ? 3.017 -13.102 -20.494 1.00 82.00 190 PHE A CA 1
ATOM 1445 C C . PHE A 1 190 ? 2.619 -12.104 -21.586 1.00 82.00 190 PHE A C 1
ATOM 1447 O O . PHE A 1 190 ? 3.231 -12.075 -22.658 1.00 82.00 190 PHE A O 1
ATOM 1454 N N . LEU A 1 191 ? 1.626 -11.253 -21.314 1.00 78.56 191 LEU A N 1
ATOM 1455 C CA . LEU A 1 191 ? 1.190 -10.229 -22.259 1.00 78.56 191 LEU A CA 1
ATOM 1456 C C . LEU A 1 191 ? 2.294 -9.190 -22.499 1.00 78.56 191 LEU A C 1
ATOM 1458 O O . LEU A 1 191 ? 2.590 -8.857 -23.643 1.00 78.56 191 LEU A O 1
ATOM 1462 N N . ALA A 1 192 ? 2.954 -8.733 -21.436 1.00 72.62 192 ALA A N 1
ATOM 1463 C CA . ALA A 1 192 ? 4.062 -7.793 -21.500 1.00 72.62 192 ALA A CA 1
ATOM 1464 C C . ALA A 1 192 ? 5.258 -8.387 -22.251 1.00 72.62 192 ALA A C 1
ATOM 1466 O O . ALA A 1 192 ? 5.841 -7.692 -23.072 1.00 72.62 192 ALA A O 1
ATOM 1467 N N . PHE A 1 193 ? 5.588 -9.666 -22.054 1.00 72.44 193 PHE A N 1
ATOM 1468 C CA . PHE A 1 193 ? 6.662 -10.330 -22.800 1.00 72.44 193 PHE A CA 1
ATOM 1469 C C . PHE A 1 193 ? 6.388 -10.348 -24.315 1.00 72.44 193 PHE A C 1
ATOM 1471 O O . PHE A 1 193 ? 7.257 -10.005 -25.122 1.00 72.44 193 PHE A O 1
ATOM 1478 N N . LYS A 1 194 ? 5.151 -10.672 -24.711 1.00 71.69 194 LYS A N 1
ATOM 1479 C CA . LYS A 1 194 ? 4.731 -10.736 -26.121 1.00 71.69 194 LYS A CA 1
ATOM 1480 C C . LYS A 1 194 ? 4.642 -9.355 -26.780 1.00 71.69 194 LYS A C 1
ATOM 1482 O O . LYS A 1 194 ? 5.006 -9.190 -27.937 1.00 71.69 194 LYS A O 1
ATOM 1487 N N . VAL A 1 195 ? 4.176 -8.357 -26.036 1.00 68.81 195 VAL A N 1
ATOM 1488 C CA . VAL A 1 195 ? 4.031 -6.974 -26.510 1.00 68.81 195 VAL A CA 1
ATOM 1489 C C . VAL A 1 195 ? 5.390 -6.267 -26.557 1.00 68.81 195 VAL A C 1
ATOM 1491 O O . VAL A 1 195 ? 5.696 -5.573 -27.521 1.00 68.81 195 VAL A O 1
ATOM 1494 N N . PHE A 1 196 ? 6.247 -6.467 -25.555 1.00 64.00 196 PHE A N 1
ATOM 1495 C CA . PHE A 1 196 ? 7.530 -5.771 -25.449 1.00 64.00 196 PHE A CA 1
ATOM 1496 C C . PHE A 1 196 ? 8.575 -6.306 -26.432 1.00 64.00 196 PHE A C 1
ATOM 1498 O O . PHE A 1 196 ? 9.276 -5.506 -27.045 1.00 64.00 196 PHE A O 1
ATOM 1505 N N . SER A 1 197 ? 8.615 -7.621 -26.681 1.00 60.38 197 SER A N 1
ATOM 1506 C CA . SER A 1 197 ? 9.468 -8.202 -27.736 1.00 60.38 197 SER A CA 1
ATOM 1507 C C . SER A 1 197 ? 9.178 -7.621 -29.128 1.00 60.38 197 SER A C 1
ATOM 1509 O O . SER A 1 197 ? 10.083 -7.546 -29.953 1.00 60.38 197 SER A O 1
ATOM 1511 N N . SER A 1 198 ? 7.958 -7.127 -29.365 1.00 56.44 198 SER A N 1
ATOM 1512 C CA . SER A 1 198 ? 7.565 -6.491 -30.626 1.00 56.44 198 SER A CA 1
ATOM 1513 C C . SER A 1 198 ? 7.694 -4.956 -30.638 1.00 56.44 198 SER A C 1
ATOM 1515 O O . SER A 1 198 ? 7.726 -4.372 -31.719 1.00 56.44 198 SER A O 1
ATOM 1517 N N . ILE A 1 199 ? 7.740 -4.283 -29.477 1.00 56.09 199 ILE A N 1
ATOM 1518 C CA . ILE A 1 199 ? 7.630 -2.808 -29.361 1.00 56.09 199 ILE A CA 1
ATOM 1519 C C . ILE A 1 199 ? 8.963 -2.112 -29.042 1.00 56.09 199 ILE A C 1
ATOM 1521 O O . ILE A 1 199 ? 9.095 -0.915 -29.299 1.00 56.09 199 ILE A O 1
ATOM 1525 N N . VAL A 1 200 ? 9.988 -2.832 -28.569 1.00 52.84 200 VAL A N 1
ATOM 1526 C CA . VAL A 1 200 ? 11.321 -2.252 -28.268 1.00 52.84 200 VAL A CA 1
ATOM 1527 C C . VAL A 1 200 ? 11.992 -1.597 -29.491 1.00 52.84 200 VAL A C 1
ATOM 1529 O O . VAL A 1 200 ? 12.874 -0.760 -29.327 1.00 52.84 200 VAL A O 1
ATOM 1532 N N . ALA A 1 201 ? 11.530 -1.891 -30.709 1.00 52.78 201 ALA A N 1
ATOM 1533 C CA . ALA A 1 201 ? 12.035 -1.295 -31.945 1.00 52.78 201 ALA A CA 1
ATOM 1534 C C . ALA A 1 201 ? 11.363 0.038 -32.369 1.00 52.78 201 ALA A C 1
ATOM 1536 O O . ALA A 1 201 ? 11.748 0.597 -33.394 1.00 52.78 201 ALA A O 1
ATOM 1537 N N . GLN A 1 202 ? 10.356 0.565 -31.651 1.00 56.16 202 GLN A N 1
ATOM 1538 C CA . GLN A 1 202 ? 9.524 1.696 -32.120 1.00 56.16 202 GLN A CA 1
ATOM 1539 C C . GLN A 1 202 ? 9.360 2.836 -31.085 1.00 56.16 202 GLN A C 1
ATOM 1541 O O . GLN A 1 202 ? 9.505 2.647 -29.880 1.00 56.16 202 GLN A O 1
ATOM 1546 N N . LYS A 1 203 ? 9.038 4.047 -31.585 1.00 65.31 203 LYS A N 1
ATOM 1547 C CA . LYS A 1 203 ? 8.914 5.342 -30.863 1.00 65.31 203 LYS A CA 1
ATOM 1548 C C . LYS A 1 203 ? 8.196 5.264 -29.498 1.00 65.31 203 LYS A C 1
ATOM 1550 O O . LYS A 1 203 ? 7.203 4.554 -29.352 1.00 65.31 203 LYS A O 1
ATOM 1555 N N . THR A 1 204 ? 8.578 6.149 -28.566 1.00 67.00 204 THR A N 1
ATOM 1556 C CA . THR A 1 204 ? 8.062 6.316 -27.182 1.00 67.00 204 THR A CA 1
ATOM 1557 C C . THR A 1 204 ? 6.529 6.305 -27.044 1.00 67.00 204 THR A C 1
ATOM 1559 O O . THR A 1 204 ? 6.003 5.892 -26.013 1.00 67.00 204 THR A O 1
ATOM 1562 N N . PHE A 1 205 ? 5.799 6.726 -28.082 1.00 67.81 205 PHE A N 1
ATOM 1563 C CA . PHE A 1 205 ? 4.333 6.717 -28.125 1.00 67.81 205 PHE A CA 1
ATOM 1564 C C . PHE A 1 205 ? 3.727 5.299 -28.113 1.00 67.81 205 PHE A C 1
ATOM 1566 O O . PHE A 1 205 ? 2.755 5.054 -27.403 1.00 67.81 205 PHE A O 1
ATOM 1573 N N . HIS A 1 206 ? 4.331 4.341 -28.823 1.00 73.19 206 HIS A N 1
ATOM 1574 C CA . HIS A 1 206 ? 3.854 2.951 -28.858 1.00 73.19 206 HIS A CA 1
ATOM 1575 C C . HIS A 1 206 ? 4.049 2.251 -27.511 1.00 73.19 206 HIS A C 1
ATOM 1577 O O . HIS A 1 206 ? 3.202 1.472 -27.079 1.00 73.19 206 HIS A O 1
ATOM 1583 N N . LEU A 1 207 ? 5.133 2.588 -26.810 1.00 70.94 207 LEU A N 1
ATOM 1584 C CA . LEU A 1 207 ? 5.409 2.085 -25.467 1.00 70.94 207 LEU A CA 1
ATOM 1585 C C . LEU A 1 207 ? 4.358 2.599 -24.468 1.00 70.94 207 LEU A C 1
ATOM 1587 O O . LEU A 1 207 ? 3.879 1.835 -23.633 1.00 70.94 207 LEU A O 1
ATOM 1591 N N . ALA A 1 208 ? 3.922 3.856 -24.606 1.00 75.94 208 ALA A N 1
ATOM 1592 C CA . ALA A 1 208 ? 2.846 4.412 -23.789 1.00 75.94 208 ALA A CA 1
ATOM 1593 C C . ALA A 1 208 ? 1.485 3.777 -24.032 1.00 75.94 208 ALA A C 1
ATOM 1595 O O . ALA A 1 208 ? 0.804 3.417 -23.070 1.00 75.94 208 ALA A O 1
ATOM 1596 N N . LEU A 1 209 ? 1.125 3.568 -25.296 1.00 78.31 209 LEU A N 1
ATOM 1597 C CA . LEU A 1 209 ? -0.103 2.866 -25.639 1.00 78.31 209 LEU A CA 1
ATOM 1598 C C . LEU A 1 209 ? -0.083 1.423 -25.106 1.00 78.31 209 LEU A C 1
ATOM 1600 O O . LEU A 1 209 ? -1.053 0.976 -24.500 1.00 78.31 209 LEU A O 1
ATOM 1604 N N . GLY A 1 210 ? 1.044 0.719 -25.257 1.00 76.69 210 GLY A N 1
ATOM 1605 C CA . GLY A 1 210 ? 1.217 -0.648 -24.765 1.00 76.69 210 GLY A CA 1
ATOM 1606 C C . GLY A 1 210 ? 1.070 -0.756 -23.247 1.00 76.69 210 GLY A C 1
ATOM 1607 O O . GLY A 1 210 ? 0.320 -1.601 -22.763 1.00 76.69 210 GLY A O 1
ATOM 1608 N N . VAL A 1 211 ? 1.715 0.133 -22.484 1.00 77.75 211 VAL A N 1
ATOM 1609 C CA . VAL A 1 211 ? 1.576 0.163 -21.017 1.00 77.75 211 VAL A CA 1
ATOM 1610 C C . VAL A 1 211 ? 0.135 0.467 -20.606 1.00 77.75 211 VAL A C 1
ATOM 1612 O O . VAL A 1 211 ? -0.381 -0.198 -19.711 1.00 77.75 211 VAL A O 1
ATOM 1615 N N . LEU A 1 212 ? -0.541 1.410 -21.273 1.00 81.50 212 LEU A N 1
ATOM 1616 C CA . LEU A 1 212 ? -1.943 1.729 -20.990 1.00 81.50 212 LEU A CA 1
ATOM 1617 C C . LEU A 1 212 ? -2.853 0.513 -21.222 1.00 81.50 212 L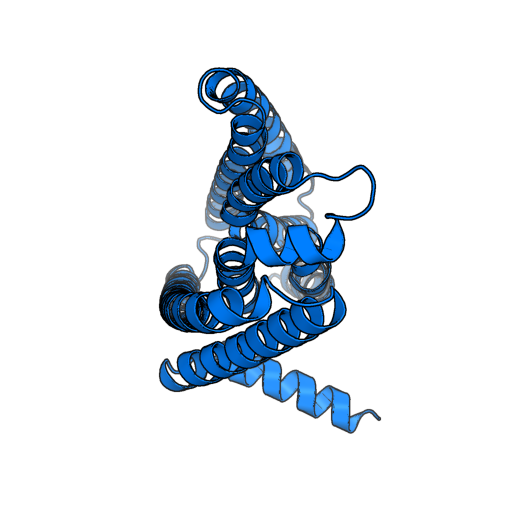EU A C 1
ATOM 1619 O O . LEU A 1 212 ? -3.644 0.164 -20.349 1.00 81.50 212 LEU A O 1
ATOM 1623 N N . ILE A 1 213 ? -2.696 -0.170 -22.360 1.00 81.25 213 ILE A N 1
ATOM 1624 C CA . ILE A 1 213 ? -3.460 -1.378 -22.699 1.00 81.25 213 ILE A CA 1
ATOM 1625 C C . ILE A 1 213 ? -3.227 -2.470 -21.655 1.00 81.25 213 ILE A C 1
ATOM 1627 O O . ILE A 1 213 ? -4.183 -3.092 -21.201 1.00 81.25 213 ILE A O 1
ATOM 1631 N N . ILE A 1 214 ? -1.979 -2.682 -21.232 1.00 79.19 214 ILE A N 1
ATOM 1632 C CA . ILE A 1 214 ? -1.643 -3.702 -20.236 1.00 79.19 214 ILE A CA 1
ATOM 1633 C C . ILE A 1 214 ? -2.239 -3.360 -18.863 1.00 79.19 214 ILE A C 1
ATOM 1635 O O . ILE A 1 214 ? -2.745 -4.250 -18.180 1.00 79.19 214 ILE A O 1
ATOM 1639 N N . VAL A 1 215 ? -2.232 -2.086 -18.459 1.00 82.25 215 VAL A N 1
ATOM 1640 C CA . VAL A 1 215 ? -2.872 -1.643 -17.210 1.00 82.25 215 VAL A CA 1
ATOM 1641 C C . VAL A 1 215 ? -4.389 -1.838 -17.281 1.00 82.25 215 VAL A C 1
ATOM 1643 O O . VAL A 1 215 ? -4.972 -2.388 -16.349 1.00 82.25 215 VAL A O 1
ATOM 1646 N N . CYS A 1 216 ? -5.029 -1.457 -18.390 1.00 83.06 216 CYS A N 1
ATOM 1647 C CA . CYS A 1 216 ? -6.461 -1.673 -18.601 1.00 83.06 216 CYS A CA 1
ATOM 1648 C C . CYS A 1 216 ? -6.820 -3.166 -18.609 1.00 83.06 216 CYS A C 1
ATOM 1650 O O . CYS A 1 216 ? -7.754 -3.571 -17.920 1.00 83.06 216 CYS A O 1
ATOM 1652 N N . ALA A 1 217 ? -6.054 -3.997 -19.320 1.00 82.31 217 ALA A N 1
ATOM 1653 C CA . ALA A 1 217 ? -6.232 -5.446 -19.328 1.00 82.31 217 ALA A CA 1
ATOM 1654 C C . ALA A 1 217 ? -6.052 -6.038 -17.923 1.00 82.31 217 ALA A C 1
ATOM 1656 O O . ALA A 1 217 ? -6.858 -6.858 -17.494 1.00 82.31 217 ALA A O 1
ATOM 1657 N N . GLY A 1 218 ? -5.053 -5.569 -17.172 1.00 81.06 218 GLY A N 1
ATOM 1658 C CA . GLY A 1 218 ? -4.830 -5.947 -15.780 1.00 81.06 218 GLY A CA 1
ATOM 1659 C C . GLY A 1 218 ? -6.022 -5.645 -14.876 1.00 81.06 218 GLY A C 1
ATOM 1660 O O . GLY A 1 218 ? -6.466 -6.521 -14.138 1.00 81.06 218 GLY A O 1
ATOM 1661 N N . LEU A 1 219 ? -6.591 -4.441 -14.981 1.00 83.19 219 LEU A N 1
ATOM 1662 C CA . LEU A 1 219 ? -7.792 -4.054 -14.233 1.00 83.19 219 LEU A CA 1
ATOM 1663 C C . LEU A 1 219 ? -8.990 -4.953 -14.565 1.00 83.19 219 LEU A C 1
ATOM 1665 O O . LEU A 1 219 ? -9.717 -5.356 -13.658 1.00 83.19 219 LEU A O 1
ATOM 1669 N N . VAL A 1 220 ? -9.176 -5.301 -15.841 1.00 83.06 220 VAL A N 1
ATOM 1670 C CA . VAL A 1 220 ? -10.254 -6.200 -16.281 1.00 83.06 220 VAL A CA 1
ATOM 1671 C C . VAL A 1 220 ? -10.039 -7.618 -15.750 1.00 83.06 220 VAL A C 1
ATOM 1673 O O . VAL A 1 220 ? -10.950 -8.186 -15.153 1.00 83.06 220 VAL A O 1
ATOM 1676 N N . ILE A 1 221 ? -8.833 -8.177 -15.894 1.00 82.56 221 ILE A N 1
ATOM 1677 C CA . ILE A 1 221 ? -8.496 -9.527 -15.412 1.00 82.56 221 ILE A CA 1
ATOM 1678 C C . ILE A 1 221 ? -8.654 -9.613 -13.894 1.00 82.56 221 ILE A C 1
ATOM 1680 O O . ILE A 1 221 ? -9.215 -10.586 -13.384 1.00 82.56 221 ILE A O 1
ATOM 1684 N N . TYR A 1 222 ? -8.196 -8.591 -13.170 1.00 83.19 222 TYR A N 1
ATOM 1685 C CA . TYR A 1 222 ? -8.372 -8.517 -11.727 1.00 83.19 222 TYR A CA 1
ATOM 1686 C C . TYR A 1 222 ? -9.848 -8.426 -11.345 1.00 83.19 222 TYR A C 1
ATOM 1688 O O . TYR A 1 222 ? -10.287 -9.170 -10.475 1.00 83.19 222 TYR A O 1
ATOM 1696 N N . GLY A 1 223 ? -10.625 -7.574 -12.020 1.00 79.81 223 GLY A N 1
ATOM 1697 C CA . GLY A 1 223 ? -12.062 -7.441 -11.790 1.00 79.81 223 GLY A CA 1
ATOM 1698 C C . GLY A 1 223 ? -12.817 -8.754 -12.008 1.00 79.81 223 GLY A C 1
ATOM 1699 O O . GLY A 1 223 ? -13.604 -9.149 -11.151 1.00 79.81 223 GLY A O 1
ATOM 1700 N N . ILE A 1 224 ? -12.527 -9.468 -13.100 1.00 81.12 224 ILE A N 1
ATOM 1701 C CA . ILE A 1 224 ? -13.125 -10.777 -13.403 1.00 81.12 224 ILE A CA 1
ATOM 1702 C C . ILE A 1 224 ? -12.710 -11.812 -12.353 1.00 81.12 224 ILE A C 1
ATOM 1704 O O . ILE A 1 224 ? -13.567 -12.487 -11.789 1.00 81.12 224 ILE A O 1
ATOM 1708 N N . SER A 1 225 ? -11.418 -11.903 -12.031 1.00 76.06 225 SER A N 1
ATOM 1709 C CA . SER A 1 225 ? -10.912 -12.860 -11.036 1.00 76.06 225 SER A CA 1
ATOM 1710 C C . SER A 1 225 ? -11.509 -12.592 -9.652 1.00 76.06 225 SER A C 1
ATOM 1712 O O . SER A 1 225 ? -11.982 -13.507 -8.985 1.00 76.06 225 SER A O 1
ATOM 1714 N N . ALA A 1 226 ? -11.578 -11.325 -9.241 1.00 77.62 226 ALA A N 1
ATOM 1715 C CA . ALA A 1 226 ? -12.198 -10.913 -7.988 1.00 77.62 226 ALA A CA 1
ATOM 1716 C C . ALA A 1 226 ? -13.706 -11.206 -7.946 1.00 77.62 226 ALA A C 1
ATOM 1718 O O . ALA A 1 226 ? -14.228 -11.550 -6.883 1.00 77.62 226 ALA A O 1
ATOM 1719 N N . HIS A 1 227 ? -14.399 -11.085 -9.084 1.00 77.06 227 HIS A N 1
ATOM 1720 C CA . HIS A 1 227 ? -15.813 -11.435 -9.201 1.00 77.06 227 HIS A CA 1
ATOM 1721 C C . HIS A 1 227 ? -16.025 -12.947 -9.054 1.00 77.06 227 HIS A C 1
ATOM 1723 O O . HIS A 1 227 ? -16.865 -13.371 -8.265 1.00 77.06 227 HIS A O 1
ATOM 1729 N N . VAL A 1 228 ? -15.201 -13.756 -9.728 1.00 74.75 228 VAL A N 1
ATOM 1730 C CA . VAL A 1 228 ? -15.234 -15.227 -9.642 1.00 74.75 228 VAL A CA 1
ATOM 1731 C C . VAL A 1 228 ? -14.914 -15.719 -8.226 1.00 74.75 228 VAL A C 1
ATOM 1733 O O . VAL A 1 228 ? -15.546 -16.653 -7.743 1.00 74.75 228 VAL A O 1
ATOM 1736 N N . LEU A 1 229 ? -13.996 -15.060 -7.509 1.00 74.12 229 LEU A N 1
ATOM 1737 C CA . LEU A 1 229 ? -13.688 -15.373 -6.106 1.00 74.12 229 LEU A CA 1
ATOM 1738 C C . LEU A 1 229 ? -14.738 -14.856 -5.094 1.00 74.12 229 LEU A C 1
ATOM 1740 O O . LEU A 1 229 ? -14.556 -15.018 -3.879 1.00 74.12 229 LEU A O 1
ATOM 1744 N N . GLY A 1 230 ? -15.829 -14.234 -5.557 1.00 66.19 230 GLY A N 1
ATOM 1745 C CA . GLY A 1 230 ? -16.918 -13.756 -4.703 1.00 66.19 230 GLY A CA 1
ATOM 1746 C C . GLY A 1 230 ? -16.477 -12.680 -3.706 1.00 66.19 230 GLY A C 1
ATOM 1747 O O . GLY A 1 230 ? -16.865 -12.721 -2.536 1.00 66.19 230 GLY A O 1
ATOM 1748 N N . SER A 1 231 ? -15.604 -11.763 -4.135 1.00 70.50 231 SER A N 1
ATOM 1749 C CA . SER A 1 231 ? -15.124 -10.651 -3.308 1.00 70.50 231 SER A CA 1
ATOM 1750 C C . SER A 1 231 ? -16.261 -9.656 -3.038 1.00 70.50 231 SER A C 1
ATOM 1752 O O . SER A 1 231 ? -16.746 -8.998 -3.962 1.00 70.50 231 SER A O 1
ATOM 1754 N N . LYS A 1 232 ? -16.691 -9.527 -1.774 1.00 66.81 232 LYS A N 1
ATOM 1755 C CA . LYS A 1 232 ? -17.748 -8.579 -1.351 1.00 66.81 232 LYS A CA 1
ATOM 1756 C C . LYS A 1 232 ? -17.305 -7.119 -1.520 1.00 66.81 232 LYS A C 1
ATOM 1758 O O . LYS A 1 232 ? -18.112 -6.201 -1.587 1.00 66.81 232 LYS A O 1
ATOM 1763 N N . GLU A 1 233 ? -16.003 -6.903 -1.616 1.00 71.56 233 GLU A N 1
ATOM 1764 C CA . GLU A 1 233 ? -15.356 -5.613 -1.804 1.00 71.56 233 GLU A CA 1
ATOM 1765 C C . GLU A 1 233 ? -15.653 -5.042 -3.198 1.00 71.56 233 GLU A C 1
ATOM 1767 O O . GLU A 1 233 ? -15.814 -3.830 -3.353 1.00 71.56 233 GLU A O 1
ATOM 1772 N N . LEU A 1 234 ? -15.795 -5.912 -4.208 1.00 65.12 234 LEU A N 1
ATOM 1773 C CA . LEU A 1 234 ? -16.123 -5.502 -5.572 1.00 65.12 234 LEU A CA 1
ATOM 1774 C C . LEU A 1 234 ? -17.540 -4.911 -5.643 1.00 65.12 234 LEU A C 1
ATOM 1776 O O . LEU A 1 234 ? -17.733 -3.873 -6.278 1.00 65.12 234 LEU A O 1
ATOM 1780 N N . SER A 1 235 ? -18.516 -5.515 -4.949 1.00 62.50 235 SER A N 1
ATOM 1781 C CA . SER A 1 235 ? -19.881 -4.978 -4.897 1.00 62.50 235 SER A CA 1
ATOM 1782 C C . SER A 1 235 ? -19.918 -3.604 -4.228 1.00 62.50 235 SER A C 1
ATOM 1784 O O . SER A 1 235 ? -20.499 -2.687 -4.808 1.00 62.50 235 SER A O 1
ATOM 1786 N N . SER A 1 236 ? -19.200 -3.413 -3.113 1.00 64.69 236 SER A N 1
ATOM 1787 C CA . SER A 1 236 ? -19.109 -2.110 -2.436 1.00 64.69 236 SER A CA 1
ATOM 1788 C C . SER A 1 236 ? -18.572 -1.009 -3.359 1.00 64.69 236 SER A C 1
ATOM 1790 O O . SER A 1 236 ? -19.122 0.090 -3.406 1.00 64.69 236 SER A O 1
ATOM 1792 N N . ILE A 1 237 ? -17.528 -1.293 -4.148 1.00 69.38 237 ILE A N 1
ATOM 1793 C CA . ILE A 1 237 ? -16.970 -0.315 -5.099 1.00 69.38 237 ILE A CA 1
ATOM 1794 C C . ILE A 1 237 ? -17.974 0.004 -6.216 1.00 69.38 237 ILE A C 1
ATOM 1796 O O . ILE A 1 237 ? -18.155 1.171 -6.572 1.00 69.38 237 ILE A O 1
ATOM 1800 N N . THR A 1 238 ? -18.656 -1.006 -6.767 1.00 63.59 238 THR A N 1
ATOM 1801 C CA . THR A 1 238 ? -19.645 -0.778 -7.835 1.00 63.59 238 THR A CA 1
ATOM 1802 C C . THR A 1 238 ? -20.874 -0.006 -7.358 1.00 63.59 238 THR A C 1
ATOM 1804 O O . THR A 1 238 ? -21.408 0.806 -8.116 1.00 63.59 238 THR A O 1
ATOM 1807 N N . GLU A 1 239 ? -21.308 -0.199 -6.111 1.00 68.38 239 GLU A N 1
ATOM 1808 C CA . GLU A 1 239 ? -22.389 0.584 -5.509 1.00 68.38 239 GLU A CA 1
ATOM 1809 C C . GLU A 1 239 ? -21.983 2.044 -5.306 1.00 68.38 239 GLU A C 1
ATOM 1811 O O . GLU A 1 239 ? -22.719 2.942 -5.717 1.00 68.38 239 GLU A O 1
ATOM 1816 N N . LEU A 1 240 ? -20.780 2.301 -4.784 1.00 65.25 240 LEU A N 1
ATOM 1817 C CA . LEU A 1 240 ? -20.255 3.662 -4.629 1.00 65.25 240 LEU A CA 1
ATOM 1818 C C . LEU A 1 240 ? -20.164 4.402 -5.974 1.00 65.25 240 LEU A C 1
ATOM 1820 O O . LEU A 1 240 ? -20.555 5.568 -6.069 1.00 65.25 240 LEU A O 1
ATOM 1824 N N . LEU A 1 241 ? -19.721 3.720 -7.036 1.00 64.31 241 LEU A N 1
ATOM 1825 C CA . LEU A 1 241 ? -19.679 4.2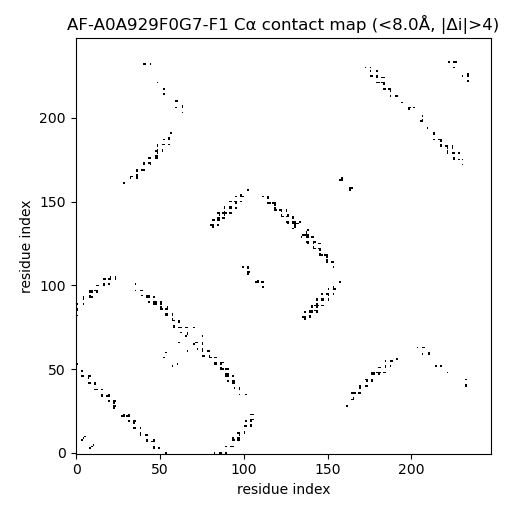84 -8.390 1.00 64.31 241 LEU A CA 1
ATOM 1826 C C . LEU A 1 241 ? -21.080 4.574 -8.949 1.00 64.31 241 LEU A C 1
ATOM 1828 O O . LEU A 1 241 ? -21.280 5.609 -9.587 1.00 64.31 241 LEU A O 1
ATOM 1832 N N . LYS A 1 242 ? -22.064 3.702 -8.694 1.00 63.81 242 LYS A N 1
ATOM 1833 C CA . LYS A 1 242 ? -23.463 3.931 -9.094 1.00 63.81 242 LYS A CA 1
ATOM 1834 C C . LYS A 1 242 ? -24.068 5.136 -8.375 1.00 63.81 242 LYS A C 1
ATOM 1836 O O . LYS A 1 242 ? -24.731 5.943 -9.019 1.00 63.81 242 LYS A O 1
ATOM 1841 N N . VAL A 1 243 ? -23.808 5.297 -7.077 1.00 64.12 243 VAL A N 1
ATOM 1842 C CA . VAL A 1 243 ? -24.282 6.447 -6.289 1.00 64.12 243 VAL A CA 1
ATOM 1843 C C . VAL A 1 243 ? -23.645 7.752 -6.775 1.00 64.12 243 VAL A C 1
ATOM 1845 O O . VAL A 1 243 ? -24.352 8.742 -6.956 1.00 64.12 243 VAL A O 1
ATOM 1848 N N . ALA A 1 244 ? -22.341 7.754 -7.067 1.00 58.34 244 ALA A N 1
ATOM 1849 C CA . ALA A 1 244 ? -21.650 8.921 -7.620 1.00 58.34 244 ALA A CA 1
ATOM 1850 C C . ALA A 1 244 ? -22.193 9.328 -9.001 1.00 58.34 244 ALA A C 1
ATOM 1852 O O . ALA A 1 244 ? -22.319 10.515 -9.293 1.00 58.34 244 ALA A O 1
ATOM 1853 N N . LYS A 1 245 ? -22.570 8.349 -9.834 1.00 55.19 245 LYS A N 1
ATOM 1854 C CA . LYS A 1 245 ? -23.164 8.585 -11.158 1.00 55.19 245 LYS A CA 1
ATOM 1855 C C . LYS A 1 245 ? -24.616 9.077 -11.093 1.00 55.19 245 LYS A C 1
ATOM 1857 O O . LYS A 1 245 ? -25.074 9.676 -12.052 1.00 55.19 245 LYS A O 1
ATOM 1862 N N . LYS A 1 246 ? -25.319 8.841 -9.980 1.00 52.47 246 LYS A N 1
ATOM 1863 C CA . LYS A 1 246 ? -26.705 9.288 -9.738 1.00 52.47 246 LYS A CA 1
ATOM 1864 C C . LYS A 1 246 ? -26.797 10.705 -9.146 1.00 52.47 246 LYS A C 1
ATOM 1866 O O . LYS A 1 246 ? -27.891 11.245 -9.045 1.00 52.47 246 LYS A O 1
ATOM 1871 N N . LYS A 1 247 ? -25.665 11.270 -8.708 1.00 50.16 247 LYS A N 1
ATOM 1872 C CA . LYS A 1 247 ? -25.532 12.638 -8.168 1.00 50.16 247 LYS A CA 1
ATOM 1873 C C . LYS A 1 247 ? -25.027 13.663 -9.199 1.00 50.16 247 LYS A C 1
ATOM 1875 O O . LYS A 1 247 ? -24.851 14.823 -8.836 1.00 50.16 247 LYS A O 1
ATOM 1880 N N . LYS A 1 248 ? -24.761 13.230 -10.433 1.00 41.12 248 LYS A N 1
ATOM 1881 C CA . LYS A 1 248 ? -24.521 14.080 -11.607 1.00 41.12 248 LYS A CA 1
ATOM 1882 C C . LYS A 1 248 ? -25.761 14.060 -12.484 1.00 41.12 248 LYS A C 1
ATOM 1884 O O . LYS A 1 248 ? -26.014 15.109 -13.103 1.00 41.12 248 LYS A O 1
#

Solvent-accessible surface area (backbone atoms only — not comparable to full-atom values): 12495 Å² total; per-residue (Å²): 108,65,64,65,37,55,68,46,21,48,46,52,25,60,68,46,34,65,58,39,30,50,27,47,74,72,64,38,62,67,59,34,38,50,55,50,40,50,52,49,39,50,41,43,56,55,33,42,36,51,26,37,49,48,50,72,41,22,53,65,53,38,38,72,75,54,53,52,90,90,39,43,73,67,57,33,54,55,52,23,48,32,48,37,31,40,25,74,18,39,51,29,57,31,49,37,43,41,53,48,34,54,32,49,32,65,74,36,65,61,62,57,50,55,42,48,52,54,22,49,53,46,21,52,55,35,23,65,65,27,32,72,86,45,40,77,38,14,44,29,36,14,48,22,51,18,38,38,53,34,32,51,53,51,51,52,53,48,26,67,72,64,74,53,62,61,54,71,61,40,50,53,46,48,50,54,33,46,52,28,22,50,55,26,37,54,54,44,48,56,50,48,54,62,50,46,78,70,42,79,86,57,62,75,66,59,56,51,53,50,52,50,51,50,52,53,51,36,54,49,46,31,52,52,42,36,55,76,71,65,44,68,59,57,55,55,54,53,50,54,53,51,54,58,63,72,76,108

Sequence (248 aa):
VQFPLGVFAIAISTAVLPSLSREAAEGDIYRLKQTLSHALRLTMFITIPAMVGLIVLRQPIITLLFQRGAFTSFTTIMTAQALLYYSVGLWAFAGLRVFVSAFYSLQDTKTPVKVAVVAMIANIAFSLALMGPLKHGGLALALSLASTLQLFMLIFLLQKRLGGIEGRVVISSMVRSFISSLIMGICIYFLAFKVFSSIVAQKTFHLALGVLIIVCAGLVIYGISAHVLGSKELSSITELLKVAKKKK

Nearest PDB structures (foldseek):
  7wag-assembly1_A  TM=9.005E-01  e=5.542E-10  Escherichia coli K-12
  7waw-assembly1_A  TM=8.879E-01  e=7.913E-10  Candidatus Arsenophonus nilaparvatae
  6cc4-assembly1_A  TM=8.723E-01  e=1.130E-09  Escherichia coli
  6nc6-assembly2_B  TM=8.682E-01  e=1.000E-08  Thermosipho africanus TCF52B
  4z3p-assembly1_A  TM=5.771E-01  e=1.642E+00  Escherichia coli

Mean predicted aligned error: 6.94 Å

Foldseek 3Di:
DVVLLVVQLLVLLVVLLVVLLVCLVVVVLVVNLVSLLLSLLLLLLSLLLVLLLCLLCLLLVLCLPPVDDPCHSVNSVVSSLLSNLLSLLRSLSSLLSSLCSNCVSNVHNPQLVVLVVVLVVQLVVQLVVQCVPPNSSSSSNSNSVSSNSSSVSSQVVVCVVSVHHPVVSSVVSSVLSNVLSVQLSVVLNVLCVVLVVVDVVDDSVSSVVSSVVSVVVSVVSSLVSCVVVVPPSSVVVVVVVVVVVVVD

Secondary structure (DSSP, 8-state):
-HHHIIIIIIHHHHHHHHHHHHHHHTT-HHHHHHHHHHHHHHHHHHHHHHHHHHHHTHHHHHHHHH-STT--HHHHHHHHHHHHHHHHTHHHHHHHHHHHHHHHHTT--HHHHHHHHHHHHHHHHHHHHHHHHHTHHHHHHHHHHHHHHHHHHHHHHHHHHHT---HHHHHHHHHHHHHHHHHHHHHHHHHHHHHHHHHTTS-HHHHHHHHHHHHHHHHHHHHHHHHHTT-HHHHHHHHHHHHHHH--

pLDDT: mean 84.9, std 10.45, range [41.12, 96.75]

Radius of gyration: 19.74 Å; Cα contacts (8 Å, |Δi|>4): 273; chains: 1; bounding box: 53×30×55 Å